Protein AF-A0A523NQ04-F1 (afdb_monomer_lite)

Sequence (371 aa):
MEIKEKTFRQNIKFKLPVFMVLSGIIWVVAGKFNFPIWWQIEFVAFAFVGLVIFIIMDLPAMAPEKGPVQTTVRLLGAYAVPSIIFITVTAQLPQFDPLYELEKLNRPPIKLEGLAGPEVIAAGREIFESNKCFNCHKVFWEGNSDRGPNLGSKQIGLYSTDYIKEQILNPRKDQAPGFEDKKSKKAMPTYYGDDLSDDELDALVAFLKTLRDPTHIPVEGKFPNQWTWWDDPKIVAEGKVVYEGLEPQTEGLNCAVCHGTNGIPLMTGAFDFRDPNNMDTTKMPDHMPLPLKDWPDELYYKRVTRGIDASPMAPWGMIFPHLYLWKAEAYARTFHDPLDKRTEKRPVPPIPTKEEIARWTTDGLFLDPLL

Structure (mmCIF, N/CA/C/O backbone):
data_AF-A0A523NQ04-F1
#
_entry.id   AF-A0A523NQ04-F1
#
loop_
_atom_site.group_PDB
_atom_site.id
_atom_site.type_symbol
_atom_site.label_atom_id
_atom_site.label_alt_id
_atom_site.label_comp_id
_atom_site.label_asym_id
_atom_site.label_entity_id
_atom_site.label_seq_id
_atom_site.pdbx_PDB_ins_code
_atom_site.Cartn_x
_atom_site.Cartn_y
_atom_site.Cartn_z
_atom_site.occupancy
_atom_site.B_iso_or_equiv
_atom_site.auth_seq_id
_atom_site.auth_comp_id
_atom_site.auth_asym_id
_atom_site.auth_atom_id
_atom_site.pdbx_PDB_model_num
ATOM 1 N N . MET A 1 1 ? -4.945 17.911 71.962 1.00 39.44 1 MET A N 1
ATOM 2 C CA . MET A 1 1 ? -4.947 18.889 70.857 1.00 39.44 1 MET A CA 1
ATOM 3 C C . MET A 1 1 ? -6.312 18.767 70.198 1.00 39.44 1 MET A C 1
ATOM 5 O O . MET A 1 1 ? -6.553 17.761 69.547 1.00 39.44 1 MET A O 1
ATOM 9 N N . GLU A 1 2 ? -7.250 19.670 70.495 1.00 43.84 2 GLU A N 1
ATOM 10 C CA . GLU A 1 2 ? -8.579 19.647 69.864 1.00 43.84 2 GLU A CA 1
ATOM 11 C C . GLU A 1 2 ? -8.409 19.842 68.355 1.00 43.84 2 GLU A C 1
ATOM 13 O O . GLU A 1 2 ? -7.890 20.865 67.903 1.00 43.84 2 GLU A O 1
ATOM 18 N N . ILE A 1 3 ? -8.796 18.837 67.571 1.00 58.53 3 ILE A N 1
ATOM 19 C CA . ILE A 1 3 ? -8.815 18.936 66.115 1.00 58.53 3 ILE A CA 1
ATOM 20 C C . ILE A 1 3 ? -10.003 19.830 65.769 1.00 58.53 3 ILE A C 1
ATOM 22 O O . ILE A 1 3 ? -11.146 19.387 65.741 1.00 58.53 3 ILE A O 1
ATOM 26 N N . LYS A 1 4 ? -9.736 21.121 65.569 1.00 64.88 4 LYS A N 1
ATOM 27 C CA . LYS A 1 4 ? -10.753 22.090 65.162 1.00 64.88 4 LYS A CA 1
ATOM 28 C C . LYS A 1 4 ? -11.257 21.712 63.766 1.00 64.88 4 LYS A C 1
ATOM 30 O O . LYS A 1 4 ? -10.460 21.671 62.826 1.00 64.88 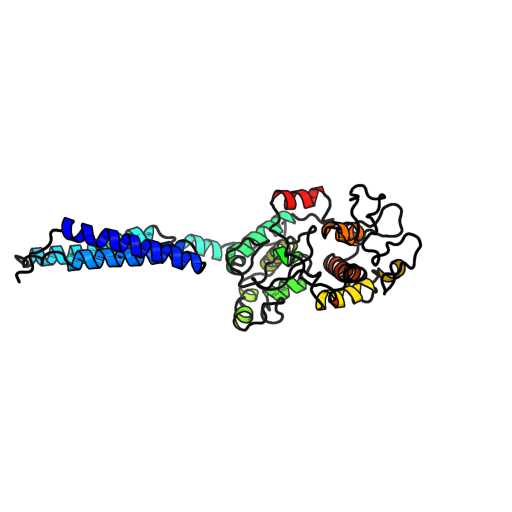4 LYS A O 1
ATOM 35 N N . GLU A 1 5 ? -12.551 21.424 63.638 1.00 65.00 5 GLU A N 1
ATOM 36 C CA . GLU A 1 5 ? -13.159 21.043 62.360 1.00 65.00 5 GLU A CA 1
ATOM 37 C C . GLU A 1 5 ? -12.923 22.129 61.301 1.00 65.00 5 GLU A C 1
ATOM 39 O O . GLU A 1 5 ? -13.140 23.325 61.527 1.00 65.00 5 GLU A O 1
ATOM 44 N N . LYS A 1 6 ? -12.431 21.710 60.133 1.00 68.31 6 LYS A N 1
ATOM 45 C CA . LYS A 1 6 ? -12.182 22.604 59.002 1.00 68.31 6 LYS A CA 1
ATOM 46 C C . LYS A 1 6 ? -13.489 22.852 58.259 1.00 68.31 6 LYS A C 1
ATOM 48 O O . LYS A 1 6 ? -14.240 21.932 57.955 1.00 68.31 6 LYS A O 1
ATOM 53 N N . THR A 1 7 ? -13.738 24.104 57.899 1.00 75.06 7 THR A N 1
ATOM 54 C CA . THR A 1 7 ? -14.881 24.464 57.047 1.00 75.06 7 THR A CA 1
ATOM 55 C C . THR A 1 7 ? -14.708 23.919 55.622 1.00 75.06 7 THR A C 1
ATOM 57 O O . THR A 1 7 ? -13.585 23.745 55.144 1.00 75.06 7 THR A O 1
ATOM 60 N N . PHE A 1 8 ? -15.812 23.736 54.887 1.00 74.56 8 PHE A N 1
ATOM 61 C CA . PHE A 1 8 ? -15.802 23.274 53.488 1.00 74.56 8 PHE A CA 1
ATOM 62 C C . PHE A 1 8 ? -14.816 24.056 52.597 1.00 74.56 8 PHE A C 1
ATOM 64 O O . PHE A 1 8 ? -14.030 23.471 51.852 1.00 74.56 8 PHE A O 1
ATOM 71 N N . ARG A 1 9 ? -14.776 25.389 52.741 1.00 76.94 9 ARG A N 1
ATOM 72 C CA . ARG A 1 9 ? -13.829 26.251 52.011 1.00 76.94 9 ARG A CA 1
ATOM 73 C C . ARG A 1 9 ? -12.368 25.994 52.393 1.00 76.94 9 ARG A C 1
ATOM 75 O O . ARG A 1 9 ? -11.505 26.037 51.521 1.00 76.94 9 ARG A O 1
ATOM 82 N N . GLN A 1 10 ? -12.076 25.724 53.665 1.00 76.69 10 GLN A N 1
ATOM 83 C CA . GLN A 1 10 ? -10.717 25.403 54.120 1.00 76.69 10 GLN A CA 1
ATOM 84 C C . GLN A 1 10 ? -10.256 24.031 53.609 1.00 76.69 10 GLN A C 1
ATOM 86 O O . GLN A 1 10 ? -9.088 23.890 53.248 1.00 76.69 10 GLN A O 1
ATOM 91 N N . ASN A 1 11 ? -11.168 23.059 53.506 1.00 75.31 11 ASN A N 1
ATOM 92 C CA . ASN A 1 11 ? -10.875 21.738 52.944 1.00 75.31 11 ASN A CA 1
ATOM 93 C C . ASN A 1 11 ? -10.578 21.795 51.441 1.00 75.31 11 ASN A C 1
ATOM 95 O O . ASN A 1 11 ? -9.609 21.189 50.982 1.00 75.31 11 ASN A O 1
ATOM 99 N N . ILE A 1 12 ? -11.353 22.570 50.676 1.00 82.75 12 ILE A N 1
ATOM 100 C CA . ILE A 1 12 ? -11.130 22.731 49.231 1.00 82.75 12 ILE A CA 1
ATOM 101 C C . ILE A 1 12 ? -9.821 23.468 48.943 1.00 82.75 12 ILE A C 1
ATOM 103 O O . ILE A 1 12 ? -9.077 23.062 48.051 1.00 82.75 12 ILE A O 1
ATOM 107 N N . LYS A 1 13 ? -9.507 24.521 49.710 1.00 84.38 13 LYS A N 1
ATOM 108 C CA . LYS A 1 13 ? -8.347 25.391 49.458 1.00 84.38 13 LYS A CA 1
ATOM 109 C C . LYS A 1 13 ? -7.016 24.632 49.400 1.00 84.38 13 LYS A C 1
ATOM 111 O O . LYS A 1 13 ? -6.137 25.032 48.646 1.00 84.38 13 LYS A O 1
ATOM 116 N N . PHE A 1 14 ? -6.865 23.560 50.177 1.00 80.88 14 PHE A N 1
ATOM 117 C CA . PHE A 1 14 ? -5.644 22.748 50.180 1.00 80.88 14 PHE A CA 1
ATOM 118 C C . PHE A 1 14 ? -5.675 21.609 49.151 1.00 80.88 14 PHE A C 1
ATOM 120 O O . PHE A 1 14 ? -4.660 21.314 48.528 1.00 80.88 14 PHE A O 1
ATOM 127 N N . LYS A 1 15 ? -6.834 20.979 48.943 1.00 85.75 15 LYS A N 1
ATOM 128 C CA . LYS A 1 15 ? -6.958 19.793 48.082 1.00 85.75 15 LYS A CA 1
ATOM 129 C C .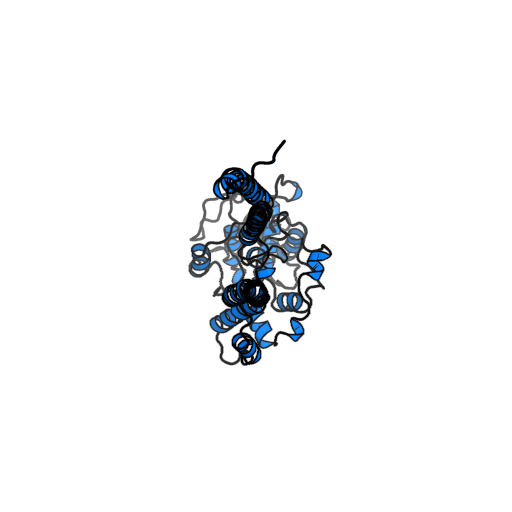 LYS A 1 15 ? -7.013 20.130 46.598 1.00 85.75 15 LYS A C 1
ATOM 131 O O . LYS A 1 15 ? -6.483 19.376 45.789 1.00 85.75 15 LYS A O 1
ATOM 136 N N . LEU A 1 16 ? -7.617 21.263 46.239 1.00 89.19 16 LEU A N 1
ATOM 137 C CA . LEU A 1 16 ? -7.759 21.670 44.844 1.00 89.19 16 LEU A CA 1
ATOM 138 C C . LEU A 1 16 ? -6.395 21.897 44.157 1.00 89.19 16 LEU A C 1
ATOM 140 O O . LEU A 1 16 ? -6.204 21.349 43.074 1.00 89.19 16 LEU A O 1
ATOM 144 N N . PRO A 1 17 ? -5.409 22.593 44.765 1.00 92.31 17 PRO A N 1
ATOM 145 C CA . PRO A 1 17 ? -4.064 22.690 44.193 1.00 92.31 17 PRO A CA 1
ATOM 146 C C . PRO A 1 17 ? -3.375 21.332 44.020 1.00 92.31 17 PRO A C 1
ATOM 148 O O . PRO A 1 17 ? -2.775 21.086 42.979 1.00 92.31 17 PRO A O 1
ATOM 151 N N . VAL A 1 18 ? -3.496 20.432 45.004 1.00 89.44 18 VAL A N 1
ATOM 152 C CA . VAL A 1 18 ? -2.910 19.080 44.933 1.00 89.44 18 VAL A CA 1
ATOM 153 C C . VAL A 1 18 ? -3.520 18.286 43.777 1.00 89.44 18 VAL A C 1
ATOM 155 O O . VAL A 1 18 ? -2.789 17.688 42.991 1.00 89.44 18 VAL A O 1
ATOM 158 N N . PHE A 1 19 ? -4.845 18.334 43.623 1.00 93.69 19 PHE A N 1
ATOM 159 C CA . PHE A 1 19 ? -5.543 17.729 42.491 1.00 93.69 19 PHE A CA 1
ATOM 160 C C . PHE A 1 19 ? -5.082 18.307 41.147 1.00 93.69 19 PHE A C 1
ATOM 162 O O . PHE A 1 19 ? -4.827 17.536 40.225 1.00 93.69 19 PHE A O 1
ATOM 169 N N . MET A 1 20 ? -4.938 19.632 41.025 1.00 94.00 20 MET A N 1
ATOM 170 C CA . MET A 1 20 ? -4.481 20.256 39.776 1.00 94.00 20 MET A CA 1
ATOM 171 C C . MET A 1 20 ? -3.063 19.810 39.403 1.00 94.00 20 MET A C 1
ATOM 173 O O . MET A 1 20 ? -2.813 19.481 38.245 1.00 94.00 20 MET A O 1
ATOM 177 N N . VAL A 1 21 ? -2.154 19.735 40.381 1.00 95.56 21 VAL A N 1
ATOM 178 C CA . VAL A 1 21 ? -0.782 19.254 40.158 1.00 95.56 21 VAL A CA 1
ATOM 179 C C . VAL A 1 21 ? -0.782 17.787 39.728 1.00 95.56 21 VAL A C 1
ATOM 181 O O . VAL A 1 21 ? -0.165 17.450 38.720 1.00 95.56 21 VAL A O 1
ATOM 184 N N . LEU A 1 22 ? -1.506 16.917 40.440 1.00 94.62 22 LEU A N 1
ATOM 185 C CA . LEU A 1 22 ? -1.595 15.495 40.093 1.00 94.62 22 LEU A CA 1
ATOM 186 C C . LEU A 1 22 ? -2.225 15.280 38.715 1.00 94.62 22 LEU A C 1
ATOM 188 O O . LEU A 1 22 ? -1.706 14.492 37.933 1.00 94.62 22 LEU A O 1
ATOM 192 N N . SER A 1 23 ? -3.290 16.012 38.391 1.00 95.25 23 SER A N 1
ATOM 193 C CA . SER A 1 23 ? -3.947 15.944 37.082 1.00 95.25 23 SER A CA 1
ATOM 194 C C . SER A 1 23 ? -3.006 16.364 35.957 1.00 95.25 23 SER A C 1
ATOM 196 O O . SER A 1 23 ? -2.931 15.683 34.939 1.00 95.25 23 SER A O 1
ATOM 198 N N . GLY A 1 24 ? -2.232 17.437 36.159 1.00 95.62 24 GLY A N 1
ATOM 199 C CA . GLY A 1 24 ? -1.212 17.871 35.205 1.00 95.62 24 GLY A CA 1
ATOM 200 C C . GLY A 1 24 ? -0.115 16.823 34.998 1.00 95.62 24 GLY A C 1
ATOM 201 O O . GLY A 1 24 ? 0.259 16.544 33.861 1.00 95.62 24 GLY A O 1
ATOM 202 N N . ILE A 1 25 ? 0.359 16.188 36.077 1.00 96.44 25 ILE A N 1
ATOM 203 C CA . ILE A 1 25 ? 1.345 15.098 35.996 1.00 96.44 25 ILE A CA 1
ATOM 204 C C . ILE A 1 25 ? 0.765 13.904 35.234 1.00 96.44 25 ILE A C 1
ATOM 206 O O . ILE A 1 25 ? 1.409 13.408 34.312 1.00 96.44 25 ILE A O 1
ATOM 210 N N . ILE A 1 26 ? -0.444 13.458 35.588 1.00 95.88 26 ILE A N 1
ATOM 211 C CA . ILE A 1 26 ? -1.125 12.332 34.935 1.00 95.88 26 ILE A CA 1
ATOM 212 C C . ILE A 1 26 ? -1.279 12.602 33.437 1.00 95.88 26 ILE A C 1
ATOM 214 O O . ILE A 1 26 ? -0.930 11.741 32.633 1.00 95.88 26 ILE A O 1
ATOM 218 N N . TRP A 1 27 ? -1.724 13.803 33.063 1.00 96.12 27 TRP A N 1
ATOM 219 C CA . TRP A 1 27 ? -1.890 14.207 31.668 1.00 96.12 27 TRP A CA 1
ATOM 220 C C . TRP A 1 27 ? -0.571 14.147 30.886 1.00 96.12 27 TRP A C 1
ATOM 222 O O . TRP A 1 27 ? -0.483 13.489 29.851 1.00 96.12 27 TRP A O 1
ATOM 232 N N . VAL A 1 28 ? 0.490 14.773 31.409 1.00 95.69 28 VAL A N 1
ATOM 233 C CA . VAL A 1 28 ? 1.805 14.814 30.747 1.00 95.69 28 VAL A CA 1
ATOM 234 C C . VAL A 1 28 ? 2.424 13.420 30.638 1.00 95.69 28 VAL A C 1
ATOM 236 O O . VAL A 1 28 ? 2.973 13.065 29.595 1.00 95.69 28 VAL A O 1
ATOM 239 N N . VAL A 1 29 ? 2.333 12.611 31.696 1.00 95.75 29 VAL A N 1
ATOM 240 C CA . VAL A 1 29 ? 2.864 11.244 31.699 1.00 95.75 29 VAL A CA 1
ATOM 241 C C . VAL A 1 29 ? 2.092 10.375 30.709 1.00 95.75 29 VAL A C 1
ATOM 243 O O . VAL A 1 29 ? 2.717 9.722 29.878 1.00 95.75 29 VAL A O 1
ATOM 246 N N . ALA A 1 30 ? 0.757 10.400 30.726 1.00 91.94 30 ALA A N 1
ATOM 247 C CA . ALA A 1 30 ? -0.057 9.623 29.794 1.00 91.94 30 ALA A CA 1
ATOM 248 C C . ALA A 1 30 ? 0.205 10.020 28.329 1.00 91.94 30 ALA A C 1
ATOM 250 O O . ALA A 1 30 ? 0.348 9.142 27.476 1.00 91.94 30 ALA A O 1
ATOM 251 N N . GLY A 1 31 ? 0.372 11.318 28.054 1.00 89.62 31 GLY A N 1
ATOM 252 C CA . GLY A 1 31 ? 0.801 11.812 26.746 1.00 89.62 31 GLY A CA 1
ATOM 253 C C . GLY A 1 31 ? 2.178 11.288 26.334 1.00 89.62 31 GLY A C 1
ATOM 254 O O . GLY A 1 31 ? 2.342 10.812 25.215 1.00 89.62 31 GLY A O 1
ATOM 255 N N . LYS A 1 32 ? 3.156 11.274 27.250 1.00 93.19 32 LYS A N 1
ATOM 256 C CA . LYS A 1 32 ? 4.504 10.733 26.990 1.00 93.19 32 LYS A CA 1
ATOM 257 C C . LYS A 1 32 ? 4.499 9.232 26.665 1.00 93.19 32 LYS A C 1
ATOM 259 O O . LYS A 1 32 ? 5.365 8.767 25.930 1.00 93.19 32 LYS A O 1
ATOM 264 N N . PHE A 1 33 ? 3.538 8.480 27.197 1.00 89.50 33 PHE A N 1
ATOM 265 C CA . PHE A 1 33 ? 3.339 7.059 26.889 1.00 89.50 33 PHE A CA 1
ATOM 266 C C . PHE A 1 33 ? 2.450 6.814 25.654 1.00 89.50 33 PHE A C 1
ATOM 268 O O . PHE A 1 33 ? 2.100 5.668 25.383 1.00 89.50 33 PHE A O 1
ATOM 275 N N . ASN A 1 34 ? 2.117 7.858 24.884 1.00 85.19 34 ASN A N 1
ATOM 276 C CA . ASN A 1 34 ? 1.301 7.793 23.667 1.00 85.19 34 ASN A CA 1
ATOM 277 C C . ASN A 1 34 ? -0.111 7.216 23.882 1.00 85.19 34 ASN A C 1
ATOM 279 O O . ASN A 1 34 ? -0.669 6.574 22.990 1.00 85.19 34 ASN A O 1
ATOM 283 N N . PHE A 1 35 ? -0.719 7.441 25.052 1.00 80.50 35 PHE A N 1
ATOM 284 C CA . PHE A 1 35 ? -2.133 7.111 25.235 1.00 80.50 35 PHE A CA 1
ATOM 285 C C . PHE A 1 35 ? -3.021 8.055 24.404 1.00 80.50 35 PHE A C 1
ATOM 287 O O . PHE A 1 35 ? -2.771 9.262 24.397 1.00 80.50 35 PHE A O 1
ATOM 294 N N . PRO A 1 36 ? -4.085 7.556 23.744 1.00 86.56 36 PRO A N 1
ATOM 295 C CA . PRO A 1 36 ? -5.069 8.408 23.076 1.00 86.56 36 PRO A CA 1
ATOM 296 C C . PRO A 1 36 ? -5.708 9.423 24.034 1.00 86.56 36 PRO A C 1
ATOM 298 O O . PRO A 1 36 ? -5.882 9.133 25.218 1.00 86.56 36 PRO A O 1
ATOM 301 N N . ILE A 1 37 ? -6.119 10.585 23.516 1.00 83.06 37 ILE A N 1
ATOM 302 C CA . ILE A 1 37 ? -6.649 11.711 24.314 1.00 83.06 37 ILE A CA 1
ATOM 303 C C . ILE A 1 37 ? -7.803 11.279 25.236 1.00 83.06 37 ILE A C 1
ATOM 305 O O . ILE A 1 37 ? -7.829 11.669 26.400 1.00 83.06 37 ILE A O 1
ATOM 309 N N . TRP A 1 38 ? -8.714 10.421 24.764 1.00 80.62 38 TRP A N 1
ATOM 310 C CA . TRP A 1 38 ? -9.837 9.921 25.570 1.00 80.62 38 TRP A CA 1
ATOM 311 C C . TRP A 1 38 ? -9.395 9.171 26.831 1.00 80.62 38 TRP A C 1
ATOM 313 O O . TRP A 1 38 ? -9.956 9.392 27.901 1.00 80.62 38 TRP A O 1
ATOM 323 N N . TRP A 1 39 ? -8.334 8.368 26.735 1.00 80.94 39 TRP A N 1
ATOM 324 C CA . TRP A 1 39 ? -7.761 7.679 27.892 1.00 80.94 39 TRP A CA 1
ATOM 325 C C . TRP A 1 39 ? -7.081 8.655 28.857 1.00 80.94 39 TRP A C 1
ATOM 327 O O . TRP A 1 39 ? -7.185 8.496 30.069 1.00 80.94 39 TRP A O 1
ATOM 337 N N . GLN A 1 40 ? -6.433 9.707 28.347 1.00 89.44 40 GLN A N 1
ATOM 338 C CA . GLN A 1 40 ? -5.840 10.749 29.196 1.00 89.44 40 GLN A CA 1
ATOM 339 C C . GLN A 1 40 ? -6.913 11.499 30.002 1.00 89.44 40 GLN A C 1
ATOM 341 O O . GLN A 1 40 ? -6.725 11.749 31.195 1.00 89.44 40 GLN A O 1
ATOM 346 N N . ILE A 1 41 ? -8.054 11.812 29.372 1.00 89.19 41 ILE A N 1
ATOM 347 C CA . ILE A 1 41 ? -9.221 12.413 30.035 1.00 89.19 41 ILE A CA 1
ATOM 348 C C . ILE A 1 41 ? -9.742 11.485 31.135 1.00 89.19 41 ILE A C 1
ATOM 350 O O . ILE A 1 41 ? -9.971 11.939 32.256 1.00 89.19 41 ILE A O 1
ATOM 354 N N . GLU A 1 42 ? -9.885 10.190 30.847 1.00 87.62 42 GLU A N 1
ATOM 355 C CA . GLU A 1 42 ? -10.354 9.202 31.822 1.00 87.62 42 GLU A CA 1
ATOM 356 C C . GLU A 1 42 ? -9.415 9.092 33.036 1.00 87.62 42 GLU A C 1
ATOM 358 O O . GLU A 1 42 ? -9.869 9.117 34.182 1.00 87.62 42 GLU A O 1
ATOM 363 N N . PHE A 1 43 ? -8.096 9.070 32.824 1.00 92.81 43 PHE A N 1
ATOM 364 C CA . PHE A 1 43 ? -7.126 9.042 33.924 1.00 92.81 43 PHE A CA 1
ATOM 365 C C . PHE A 1 43 ? -7.211 10.283 34.823 1.00 92.81 43 PHE A C 1
ATOM 367 O O . PHE A 1 43 ? -7.143 10.169 36.050 1.00 92.81 43 PHE A O 1
ATOM 374 N N . VAL A 1 44 ? -7.406 11.470 34.240 1.00 94.75 44 VAL A N 1
ATOM 375 C CA . VAL A 1 44 ? -7.634 12.704 35.010 1.00 94.75 44 VAL A CA 1
ATOM 376 C C . VAL A 1 44 ? -8.989 12.670 35.729 1.00 94.75 44 VAL A C 1
ATOM 378 O O . VAL A 1 44 ? -9.089 13.117 36.875 1.00 94.75 44 VAL A O 1
ATOM 381 N N . ALA A 1 45 ? -10.022 12.084 35.118 1.00 90.88 45 ALA A N 1
ATOM 382 C CA . ALA A 1 45 ? -11.328 11.913 35.749 1.00 90.88 45 ALA A CA 1
ATOM 383 C C . ALA A 1 45 ? -11.244 11.044 37.019 1.00 90.88 45 ALA A C 1
ATOM 385 O O . ALA A 1 45 ? -11.861 11.383 38.030 1.00 90.88 45 ALA A O 1
ATOM 386 N N . PHE A 1 46 ? -10.412 9.996 37.039 1.00 89.94 46 PHE A N 1
ATOM 387 C CA . PHE A 1 46 ? -10.167 9.219 38.263 1.00 89.94 46 PHE A CA 1
ATOM 388 C C . PHE A 1 46 ? -9.525 10.050 39.383 1.00 89.94 46 PHE A C 1
ATOM 390 O O . PHE A 1 46 ? -9.918 9.924 40.546 1.00 89.94 46 PHE A O 1
ATOM 397 N N . ALA A 1 47 ? -8.592 10.951 39.058 1.00 92.25 47 ALA A N 1
ATOM 398 C CA . ALA A 1 47 ? -8.031 11.879 40.043 1.00 92.25 47 ALA A CA 1
ATOM 399 C C . ALA A 1 47 ? -9.102 12.832 40.606 1.00 92.25 47 ALA A C 1
ATOM 401 O O . ALA A 1 47 ? -9.080 13.165 41.795 1.00 92.25 47 ALA A O 1
ATOM 402 N N . PHE A 1 48 ? -10.074 13.228 39.777 1.00 91.44 48 PHE A N 1
ATOM 403 C CA . PHE A 1 48 ? -11.203 14.055 40.201 1.00 91.44 48 PHE A CA 1
ATOM 404 C C . PHE A 1 48 ? -12.151 13.292 41.134 1.00 91.44 48 PHE A C 1
ATOM 406 O O . PHE A 1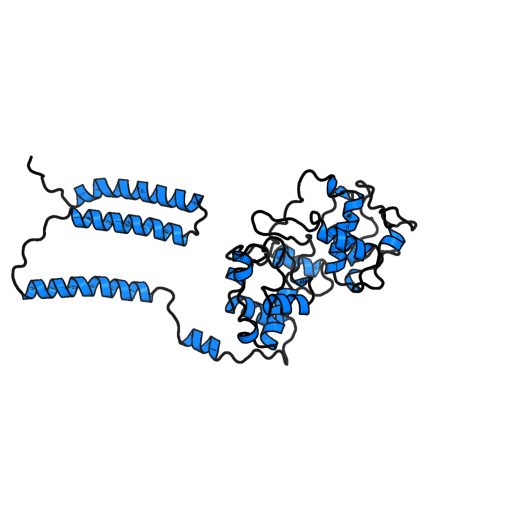 48 ? -12.549 13.826 42.170 1.00 91.44 48 PHE A O 1
ATOM 413 N N . VAL A 1 49 ? -12.446 12.021 40.845 1.00 89.50 49 VAL A N 1
ATOM 414 C CA . VAL A 1 49 ? -13.199 11.149 41.766 1.00 89.50 49 VAL A CA 1
ATOM 415 C C . VAL A 1 49 ? -12.483 11.045 43.115 1.00 89.50 49 VAL A C 1
ATOM 417 O O . VAL A 1 49 ? -13.114 11.187 44.162 1.00 89.50 49 VAL A O 1
ATOM 420 N N . GLY A 1 50 ? -11.155 10.894 43.105 1.00 88.19 50 GLY A N 1
ATOM 421 C CA . GLY A 1 50 ? -10.339 10.936 44.319 1.00 88.19 50 GLY A CA 1
ATOM 422 C C . GLY A 1 50 ? -10.523 12.235 45.112 1.00 88.19 50 GLY A C 1
ATOM 423 O O . GLY A 1 50 ? -10.783 12.186 46.315 1.00 88.19 50 GLY A O 1
ATOM 424 N N . LEU A 1 51 ? -10.461 13.398 44.449 1.00 90.50 51 LEU A N 1
ATOM 425 C CA . LEU A 1 51 ? -10.720 14.701 45.077 1.00 90.50 51 LEU A CA 1
ATOM 426 C C . LEU A 1 51 ? -12.099 14.739 45.753 1.00 90.50 51 LEU A C 1
ATOM 428 O O . LEU A 1 51 ? -12.202 15.182 46.898 1.00 90.50 51 LEU A O 1
ATOM 432 N N . VAL A 1 52 ? -13.140 14.258 45.069 1.00 87.94 52 VAL A N 1
ATOM 433 C CA . VAL A 1 52 ? -14.507 14.205 45.605 1.00 87.94 52 VAL A CA 1
ATOM 434 C C . VAL A 1 52 ? -14.574 13.325 46.855 1.00 87.94 52 VAL A C 1
ATOM 436 O O . VAL A 1 52 ? -15.100 13.772 47.873 1.00 87.94 52 VAL A O 1
ATOM 439 N N . ILE A 1 53 ? -13.977 12.128 46.833 1.00 87.00 53 ILE A N 1
ATOM 440 C CA . ILE A 1 53 ? -13.933 11.221 47.995 1.00 87.00 53 ILE A CA 1
ATOM 441 C C . ILE A 1 53 ? -13.236 11.889 49.182 1.00 87.00 53 ILE A C 1
ATOM 443 O O . ILE A 1 53 ? -13.769 11.896 50.291 1.00 87.00 53 ILE A O 1
ATOM 447 N N . PHE A 1 54 ? -12.072 12.507 48.963 1.00 85.81 54 PHE A N 1
ATOM 448 C CA . PHE A 1 54 ? -11.367 13.206 50.035 1.00 85.81 54 PHE A CA 1
ATOM 449 C C . PHE A 1 54 ? -12.165 14.389 50.576 1.00 85.81 54 PHE A C 1
ATOM 451 O O . PHE A 1 54 ? -12.095 14.660 51.772 1.00 85.81 54 PHE A O 1
ATOM 458 N N . ILE A 1 55 ? -12.893 15.129 49.737 1.00 85.88 55 ILE A N 1
ATOM 459 C CA . ILE A 1 55 ? -13.780 16.198 50.211 1.00 85.88 55 ILE A CA 1
ATOM 460 C C . ILE A 1 55 ? -14.871 15.609 51.105 1.00 85.88 55 ILE A C 1
ATOM 462 O O . ILE A 1 55 ? -15.072 16.144 52.190 1.00 85.88 55 ILE A O 1
ATOM 466 N N . ILE A 1 56 ? -15.506 14.508 50.691 1.00 83.19 56 ILE A N 1
ATOM 467 C CA . ILE A 1 56 ? -16.569 13.832 51.446 1.00 83.19 56 ILE A CA 1
ATOM 468 C C . ILE A 1 56 ? -16.068 13.333 52.807 1.00 83.19 56 ILE A C 1
ATOM 470 O O . ILE A 1 56 ? -16.750 13.551 53.803 1.00 83.19 56 ILE A O 1
ATOM 474 N N . MET A 1 57 ? -14.883 12.717 52.876 1.00 82.4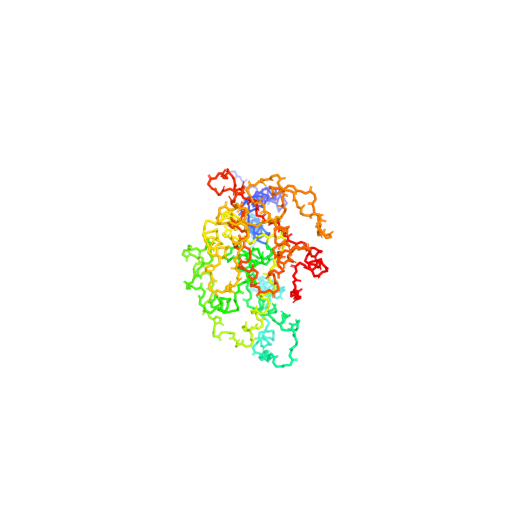4 57 MET A N 1
ATOM 475 C CA . MET A 1 57 ? -14.332 12.191 54.138 1.00 82.44 57 MET A CA 1
ATOM 476 C C . MET A 1 57 ? -14.028 13.274 55.182 1.00 82.44 57 MET A C 1
ATOM 478 O O . MET A 1 57 ? -14.104 12.997 56.374 1.00 82.44 57 MET A O 1
ATOM 482 N N . ASP A 1 58 ? -13.708 14.496 54.748 1.00 81.88 58 ASP A N 1
ATOM 483 C CA . ASP A 1 58 ? -13.429 15.616 55.658 1.00 81.88 58 ASP A CA 1
ATOM 484 C C . ASP A 1 58 ? -14.667 16.493 55.920 1.00 81.88 58 ASP A C 1
ATOM 486 O O . ASP A 1 58 ? -14.549 17.550 56.552 1.00 81.88 58 ASP A O 1
ATOM 490 N N . LEU A 1 59 ? -15.846 16.123 55.402 1.00 81.12 59 LEU A N 1
ATOM 491 C CA . LEU A 1 59 ? -17.086 16.788 55.792 1.00 81.12 59 LEU A CA 1
ATOM 492 C C . LEU A 1 59 ? -17.417 16.445 57.252 1.00 81.12 59 LEU A C 1
ATOM 494 O O . LEU A 1 59 ? -17.168 15.320 57.689 1.00 81.12 59 LEU A O 1
ATOM 498 N N . PRO A 1 60 ? -17.992 17.394 58.013 1.00 79.50 60 PRO A N 1
ATOM 499 C CA . PRO A 1 60 ? -18.407 17.132 59.384 1.00 79.50 60 PRO A CA 1
ATOM 500 C C . PRO A 1 60 ? -19.405 15.973 59.430 1.00 79.50 60 PRO A C 1
ATOM 502 O O . PRO A 1 60 ? -20.239 15.813 58.530 1.00 79.50 60 PRO A O 1
ATOM 505 N N . ALA A 1 61 ? -19.323 15.178 60.499 1.00 79.88 61 ALA A N 1
ATOM 506 C CA . ALA A 1 61 ? -20.239 14.070 60.712 1.00 79.88 61 ALA A CA 1
ATOM 507 C C . ALA A 1 61 ? -21.684 14.586 60.710 1.00 79.88 61 ALA A C 1
ATOM 509 O O . ALA A 1 61 ? -22.020 15.580 61.357 1.00 79.88 61 ALA A O 1
ATOM 510 N N . MET A 1 62 ? -22.550 13.915 59.954 1.00 76.50 62 MET A N 1
ATOM 511 C CA . MET A 1 62 ? -23.955 14.301 59.892 1.00 76.50 62 MET A CA 1
ATOM 512 C C . MET A 1 62 ? -24.615 14.067 61.254 1.00 76.50 62 MET A C 1
ATOM 514 O O . MET A 1 62 ? -24.345 13.068 61.920 1.00 76.50 62 MET A O 1
ATOM 518 N N . ALA A 1 63 ? -25.502 14.979 61.658 1.00 82.06 63 ALA A N 1
ATOM 519 C CA . ALA A 1 63 ? -26.306 14.779 62.858 1.00 82.06 63 ALA A CA 1
ATOM 520 C C . ALA A 1 63 ? -27.152 13.491 62.735 1.00 82.06 63 ALA A C 1
ATOM 522 O O . ALA A 1 63 ? -27.580 13.164 61.621 1.00 82.06 63 ALA A O 1
ATOM 523 N N . PRO A 1 64 ? -27.425 12.786 63.851 1.00 79.69 64 PRO A N 1
ATOM 524 C CA . PRO A 1 64 ? -28.290 11.612 63.841 1.00 79.69 64 PRO A CA 1
ATOM 525 C C . PRO A 1 64 ? -29.670 11.946 63.261 1.00 79.69 64 PRO A C 1
ATOM 527 O O . PRO A 1 64 ? -30.216 13.023 63.522 1.00 79.69 64 PRO A O 1
ATOM 530 N N . GLU A 1 65 ? -30.240 11.020 62.490 1.00 79.12 65 GLU A N 1
ATOM 531 C CA . GLU A 1 65 ? -31.587 11.177 61.935 1.00 79.12 65 GLU A CA 1
ATOM 532 C C . GLU A 1 65 ? -32.631 11.270 63.048 1.00 79.12 65 GLU A C 1
ATOM 534 O O . GLU A 1 65 ? -32.585 10.517 64.022 1.00 79.12 65 GLU A O 1
ATOM 539 N N . LYS A 1 66 ? -33.603 12.178 62.900 1.00 81.56 66 LYS A N 1
ATOM 540 C CA . LYS A 1 66 ? -34.594 12.443 63.955 1.00 81.56 66 LYS A CA 1
ATOM 541 C C . LYS A 1 66 ? -35.793 11.488 63.899 1.00 81.56 66 LYS A C 1
ATOM 543 O O . LYS A 1 66 ? -36.621 11.523 64.805 1.00 81.56 66 LYS A O 1
ATOM 548 N N . GLY A 1 67 ? -35.909 10.639 62.868 1.00 88.50 67 GLY A N 1
ATOM 549 C CA . GLY A 1 67 ? -36.976 9.638 62.776 1.00 88.50 67 GLY A CA 1
ATOM 550 C C . GLY A 1 67 ? -37.006 8.798 61.485 1.00 88.50 67 GLY A C 1
ATOM 551 O O . GLY A 1 67 ? -36.328 9.123 60.510 1.00 88.50 67 GLY A O 1
ATOM 552 N N . PRO A 1 68 ? -37.839 7.737 61.445 1.00 85.94 68 PRO A N 1
ATOM 553 C CA . PRO A 1 68 ? -37.851 6.725 60.376 1.00 85.94 68 PRO A CA 1
ATOM 554 C C . PRO A 1 68 ? -38.224 7.272 58.990 1.00 85.94 68 PRO A C 1
ATOM 556 O O . PRO A 1 68 ? -37.740 6.778 57.970 1.00 85.94 68 PRO A O 1
ATOM 559 N N . VAL A 1 69 ? -39.045 8.324 58.933 1.00 87.94 69 VAL A N 1
ATOM 560 C CA . VAL A 1 69 ? -39.418 8.988 57.673 1.00 87.94 69 VAL A CA 1
ATOM 561 C C . VAL A 1 69 ? -38.208 9.672 57.034 1.00 87.94 69 VAL A C 1
ATOM 563 O O . VAL A 1 69 ? -37.988 9.532 55.835 1.00 87.94 69 VAL A O 1
ATOM 566 N N . GLN A 1 70 ? -37.389 10.365 57.829 1.00 84.88 70 GLN A N 1
ATOM 567 C CA . GLN A 1 70 ? -36.205 11.077 57.335 1.00 84.88 70 GLN A CA 1
ATOM 568 C C . GLN A 1 70 ? -35.139 10.095 56.851 1.00 84.88 70 GLN A C 1
ATOM 570 O O . GLN A 1 70 ? -34.613 10.268 55.753 1.00 84.88 70 GLN A O 1
ATOM 575 N N . THR A 1 71 ? -34.928 9.002 57.589 1.00 85.44 71 THR A N 1
ATOM 576 C CA . THR A 1 71 ? -34.062 7.896 57.159 1.00 85.44 71 THR A CA 1
ATOM 577 C C . THR A 1 71 ? -34.510 7.315 55.818 1.00 85.44 71 THR A C 1
ATOM 579 O O . THR A 1 71 ? -33.688 7.124 54.926 1.00 85.44 71 THR A O 1
ATOM 582 N N . THR A 1 72 ? -35.814 7.084 55.640 1.00 88.81 72 THR A N 1
ATOM 583 C CA . THR A 1 72 ? -36.367 6.524 54.395 1.00 88.81 72 THR A CA 1
ATOM 584 C C . THR A 1 72 ? -36.190 7.481 53.216 1.00 88.81 72 THR A C 1
ATOM 586 O O . THR A 1 72 ? -35.741 7.066 52.150 1.00 88.81 72 THR A O 1
ATOM 589 N N . VAL A 1 73 ? -36.477 8.774 53.401 1.00 88.31 73 VAL A N 1
ATOM 590 C CA . VAL A 1 73 ? -36.291 9.797 52.358 1.00 88.31 73 VAL A CA 1
ATOM 591 C C . VAL A 1 73 ? -34.822 9.907 51.949 1.00 88.31 73 VAL A C 1
ATOM 593 O O . VAL A 1 73 ? -34.518 9.972 50.759 1.00 88.31 73 VAL A O 1
ATOM 596 N N . ARG A 1 74 ? -33.898 9.892 52.914 1.00 86.38 74 ARG A N 1
ATOM 597 C CA . ARG A 1 74 ? -32.460 10.001 52.641 1.00 86.38 74 ARG A CA 1
ATOM 598 C C . ARG A 1 74 ? -31.915 8.753 51.951 1.00 86.38 74 ARG A C 1
ATOM 600 O O . ARG A 1 74 ? -31.105 8.886 51.041 1.00 86.38 74 ARG A O 1
ATOM 607 N N . LEU A 1 75 ? -32.408 7.570 52.324 1.00 88.31 75 LEU A N 1
ATOM 608 C CA . LEU A 1 75 ? -32.088 6.307 51.658 1.00 88.31 75 LEU A CA 1
ATOM 609 C C . LEU A 1 75 ? -32.566 6.309 50.201 1.00 88.31 75 LEU A C 1
ATOM 611 O O . LEU A 1 75 ? -31.779 6.036 49.298 1.00 88.31 75 LEU A O 1
ATOM 615 N N . LEU A 1 76 ? -33.829 6.678 49.960 1.00 92.94 76 LEU A N 1
ATOM 616 C CA . LEU A 1 76 ? -34.376 6.786 48.606 1.00 92.94 76 LEU A CA 1
ATOM 617 C C . LEU A 1 76 ? -33.603 7.811 47.775 1.00 92.94 76 LEU A C 1
ATOM 619 O O . LEU A 1 76 ? -33.248 7.516 46.641 1.00 92.94 76 LEU A O 1
ATOM 623 N N . GLY A 1 77 ? -33.277 8.978 48.337 1.00 91.81 77 GLY A N 1
ATOM 624 C CA . GLY A 1 77 ? -32.466 9.990 47.659 1.00 91.81 77 GLY A CA 1
ATOM 625 C C . GLY A 1 77 ? -31.045 9.516 47.338 1.00 91.81 77 GLY A C 1
ATOM 626 O O . GLY A 1 77 ? -30.556 9.765 46.238 1.00 91.81 77 GLY A O 1
ATOM 627 N N . ALA A 1 78 ? -30.397 8.794 48.258 1.00 87.69 78 ALA A N 1
ATOM 628 C CA . ALA A 1 78 ? -29.040 8.277 48.078 1.00 87.69 78 ALA A CA 1
ATOM 629 C C . ALA A 1 78 ? -28.929 7.249 46.943 1.00 87.69 78 ALA A C 1
ATOM 631 O O . ALA A 1 78 ? -27.879 7.175 46.312 1.00 87.69 78 ALA A O 1
ATOM 632 N N . TYR A 1 79 ? -29.994 6.495 46.657 1.00 91.56 79 TYR A N 1
ATOM 633 C CA . TYR A 1 79 ? -30.042 5.602 45.497 1.00 91.56 79 TYR A CA 1
ATOM 634 C C . TYR A 1 79 ? -30.583 6.303 44.250 1.00 91.56 79 TYR A C 1
ATOM 636 O O . TYR A 1 79 ? -29.973 6.219 43.190 1.00 91.56 79 TYR A O 1
ATOM 644 N N . ALA A 1 80 ? -31.683 7.047 44.368 1.00 94.25 80 ALA A N 1
ATOM 645 C CA . ALA A 1 80 ? -32.335 7.678 43.227 1.00 94.25 80 ALA A CA 1
ATOM 646 C C . ALA A 1 80 ? -31.430 8.697 42.527 1.00 94.25 80 ALA A C 1
ATOM 648 O O . ALA A 1 80 ? -31.393 8.719 41.303 1.00 94.25 80 ALA A O 1
ATOM 649 N N . VAL A 1 81 ? -30.674 9.517 43.267 1.00 90.94 81 VAL A N 1
ATOM 650 C CA . VAL A 1 81 ? -29.852 10.575 42.659 1.00 90.94 81 VAL A CA 1
ATOM 651 C C . VAL A 1 81 ? -28.706 9.998 41.812 1.00 90.94 81 VAL A C 1
ATOM 653 O O . VAL A 1 81 ? -28.652 10.326 40.625 1.00 90.94 81 VAL A O 1
ATOM 656 N N . PRO A 1 82 ? -27.826 9.113 42.326 1.00 86.50 82 PRO A N 1
ATOM 657 C CA . PRO A 1 82 ? -26.811 8.470 41.496 1.00 86.50 82 PRO A CA 1
ATOM 658 C C . PRO A 1 82 ? -27.410 7.614 40.384 1.00 86.50 82 PRO A C 1
ATOM 660 O O . PRO A 1 82 ? -26.883 7.641 39.279 1.00 86.50 82 PRO A O 1
ATOM 663 N N . SER A 1 83 ? -28.515 6.896 40.629 1.00 90.38 83 SER A N 1
ATOM 664 C CA . SER A 1 83 ? -29.174 6.098 39.589 1.00 90.38 83 SER A CA 1
ATOM 665 C C . SER A 1 83 ? -29.698 6.963 38.447 1.00 90.38 83 SER A C 1
ATOM 667 O O . SER A 1 83 ? -29.466 6.625 37.292 1.00 90.38 83 SER A O 1
ATOM 669 N N . ILE A 1 84 ? -30.343 8.097 38.740 1.00 94.00 84 ILE A N 1
ATOM 670 C CA . ILE A 1 84 ? -30.803 9.040 37.712 1.00 94.00 84 ILE A CA 1
ATOM 671 C C . ILE A 1 84 ? -29.607 9.594 36.941 1.00 94.00 84 ILE A C 1
ATOM 673 O O . ILE A 1 84 ? -29.640 9.570 35.719 1.00 94.00 84 ILE A O 1
ATOM 677 N N . ILE A 1 85 ? -28.544 10.035 37.625 1.00 88.81 85 ILE A N 1
ATOM 678 C CA . ILE A 1 85 ? -27.328 10.537 36.963 1.00 88.81 85 ILE A CA 1
ATOM 679 C C . ILE A 1 85 ? -26.719 9.457 36.066 1.00 88.81 85 ILE A C 1
ATOM 681 O O . ILE A 1 85 ? -26.366 9.733 34.926 1.00 88.81 85 ILE A O 1
ATOM 685 N N . PHE A 1 86 ? -26.611 8.221 36.550 1.00 85.06 86 PHE A N 1
ATOM 686 C CA . PHE A 1 86 ? -26.034 7.129 35.777 1.00 85.06 86 PHE A CA 1
ATOM 687 C C . PHE A 1 86 ? -26.886 6.823 34.545 1.00 85.06 86 PHE A C 1
ATOM 689 O O . PHE A 1 86 ? -26.347 6.729 33.448 1.00 85.06 86 PHE A O 1
ATOM 696 N N . ILE A 1 87 ? -28.211 6.744 34.691 1.00 87.88 87 ILE A N 1
ATOM 697 C CA . ILE A 1 87 ? -29.141 6.518 33.578 1.00 87.88 87 ILE A CA 1
ATOM 698 C C . ILE A 1 87 ? -29.063 7.658 32.558 1.00 87.88 87 ILE A C 1
ATOM 700 O O . ILE A 1 87 ? -28.948 7.392 31.367 1.00 87.88 87 ILE A O 1
ATOM 704 N N . THR A 1 88 ? -29.093 8.922 32.988 1.00 89.06 88 THR A N 1
ATOM 705 C CA . THR A 1 88 ? -29.089 10.057 32.053 1.00 89.06 88 THR A CA 1
ATOM 706 C C . THR A 1 88 ? -27.748 10.231 31.354 1.00 89.06 88 THR A C 1
ATOM 708 O O . THR A 1 88 ? -27.727 10.470 30.150 1.00 89.06 88 THR A O 1
ATOM 711 N N . VAL A 1 89 ? -26.632 10.074 32.071 1.00 83.75 89 VAL A N 1
ATOM 712 C CA . VAL A 1 89 ? -25.287 10.148 31.483 1.00 83.75 89 VAL A CA 1
ATOM 713 C C . VAL A 1 89 ? -25.066 8.989 30.516 1.00 83.75 89 VAL A C 1
ATOM 715 O O . VAL A 1 89 ? -24.609 9.212 29.400 1.00 83.75 89 VAL A O 1
ATOM 718 N N . THR A 1 90 ? -25.421 7.759 30.900 1.00 77.00 90 THR A N 1
ATOM 719 C CA . THR A 1 90 ? -25.260 6.603 30.005 1.00 77.00 90 THR A CA 1
ATOM 720 C C . THR A 1 90 ? -26.175 6.690 28.790 1.00 77.00 90 THR A C 1
ATOM 722 O O . THR A 1 90 ? -25.719 6.380 27.696 1.00 77.00 90 THR A O 1
ATOM 725 N N . ALA A 1 91 ? -27.398 7.209 28.917 1.00 82.12 91 ALA A N 1
ATOM 726 C CA . ALA A 1 91 ? -28.285 7.444 27.776 1.00 82.12 91 ALA A CA 1
ATOM 727 C C . ALA A 1 91 ? -27.725 8.444 26.743 1.00 82.12 91 ALA A C 1
ATOM 729 O O . ALA A 1 91 ? -28.158 8.426 25.596 1.00 82.12 91 ALA A O 1
ATOM 730 N N . GLN A 1 92 ? -26.779 9.309 27.130 1.00 82.38 92 GLN A N 1
ATOM 731 C CA . GLN A 1 92 ? -26.089 10.224 26.211 1.00 82.38 92 GLN A CA 1
ATOM 732 C C . GLN A 1 92 ? -24.827 9.625 25.573 1.00 82.38 92 GLN A C 1
ATOM 734 O O . GLN A 1 92 ? -24.284 10.210 24.636 1.00 82.38 92 GLN A O 1
ATOM 739 N N . LEU A 1 93 ? -24.341 8.483 26.066 1.00 77.88 93 LEU A N 1
ATOM 740 C CA . LEU A 1 93 ? -23.263 7.744 25.411 1.00 77.88 93 LEU A CA 1
ATOM 741 C C . LEU A 1 93 ? -23.810 6.995 24.187 1.00 77.88 93 LEU A C 1
ATOM 743 O O . LEU A 1 93 ? -25.003 6.698 24.154 1.00 77.88 93 LEU A O 1
ATOM 747 N N . PRO A 1 94 ? -22.964 6.650 23.197 1.00 72.44 94 PRO A N 1
ATOM 748 C CA . PRO A 1 94 ? -23.367 5.794 22.086 1.00 72.44 94 PRO A CA 1
ATOM 749 C C . PRO A 1 94 ? -23.956 4.487 22.623 1.00 72.44 94 PRO A C 1
ATOM 751 O O . PRO A 1 94 ? -23.240 3.655 23.184 1.00 72.44 94 PRO A O 1
ATOM 754 N N . GLN A 1 95 ? -25.274 4.347 22.511 1.00 73.69 95 GLN A N 1
ATOM 755 C CA . GLN A 1 95 ? -25.992 3.153 22.930 1.00 73.69 95 GLN A CA 1
ATOM 756 C C . GLN A 1 95 ? -26.089 2.168 21.772 1.00 73.69 95 GLN A C 1
ATOM 758 O O . GLN A 1 95 ? -26.035 2.548 20.604 1.00 73.69 95 GLN A O 1
ATOM 763 N N . PHE A 1 96 ? -26.243 0.893 22.119 1.00 69.56 96 PHE A N 1
ATOM 764 C CA . PHE A 1 96 ? -26.672 -0.120 21.165 1.00 69.56 96 PHE A CA 1
ATOM 765 C C . PHE A 1 96 ? -28.007 0.326 20.561 1.00 69.56 96 PHE A C 1
ATOM 767 O O . PHE A 1 96 ? -28.985 0.473 21.295 1.00 69.56 96 PHE A O 1
ATOM 774 N N . ASP A 1 97 ? -28.032 0.570 19.253 1.00 76.44 97 ASP A N 1
ATOM 775 C CA . ASP A 1 97 ? -29.249 0.886 18.515 1.00 76.44 97 ASP A CA 1
ATOM 776 C C . ASP A 1 97 ? -29.758 -0.407 17.859 1.00 76.44 97 ASP A C 1
ATOM 778 O O . ASP A 1 97 ? -29.170 -0.873 16.877 1.00 76.44 97 ASP A O 1
ATOM 782 N N . PRO A 1 98 ? -30.837 -1.018 18.391 1.00 77.25 98 PRO A N 1
ATOM 783 C CA . PRO A 1 98 ? -31.372 -2.251 17.839 1.00 77.25 98 PRO A CA 1
ATOM 784 C C . PRO A 1 98 ? -31.805 -2.094 16.386 1.00 77.25 98 PRO A C 1
ATOM 786 O O . PRO A 1 98 ? -31.768 -3.082 15.666 1.00 77.25 98 PRO A O 1
ATOM 789 N N . LEU A 1 99 ? -32.224 -0.894 15.962 1.00 75.25 99 LEU A N 1
ATOM 790 C CA . LEU A 1 99 ? -32.643 -0.631 14.588 1.00 75.25 99 LEU A CA 1
ATOM 791 C C . LEU A 1 99 ? -31.443 -0.560 13.654 1.00 75.25 99 LEU A C 1
ATOM 793 O O . LEU A 1 99 ? -31.506 -1.158 12.590 1.00 75.25 99 LEU A O 1
ATOM 797 N N . TYR A 1 100 ? -30.352 0.084 14.065 1.00 70.88 100 TYR A N 1
ATOM 798 C CA . TYR A 1 100 ? -29.096 0.098 13.308 1.00 70.88 100 TYR A CA 1
ATOM 799 C C . TYR A 1 100 ? -28.519 -1.316 13.129 1.00 70.88 100 TYR A C 1
ATOM 801 O O . TYR A 1 100 ? -28.090 -1.702 12.044 1.00 70.88 100 TYR A O 1
ATOM 809 N N . GLU A 1 101 ? -28.560 -2.135 14.181 1.00 70.31 101 GLU A N 1
ATOM 810 C CA . GLU A 1 101 ? -28.088 -3.523 14.122 1.00 70.31 101 GLU A CA 1
ATOM 811 C C . GLU A 1 101 ? -29.059 -4.424 13.341 1.00 70.31 101 GLU A C 1
ATOM 813 O O . GLU A 1 101 ? -28.623 -5.297 12.589 1.00 70.31 101 GLU A O 1
ATOM 818 N N . LEU A 1 102 ? -30.376 -4.181 13.429 1.00 72.25 102 LEU A N 1
ATOM 819 C CA . LEU A 1 102 ? -31.350 -4.823 12.539 1.00 72.25 102 LEU A CA 1
ATOM 820 C C . LEU A 1 102 ? -31.141 -4.409 11.084 1.00 72.25 102 LEU A C 1
ATOM 822 O O . LEU A 1 102 ? -31.310 -5.237 10.201 1.00 72.25 102 LEU A O 1
ATOM 826 N N . GLU A 1 103 ? -30.833 -3.144 10.816 1.00 69.19 103 GLU A N 1
ATOM 827 C CA . GLU A 1 103 ? -30.576 -2.627 9.474 1.00 69.19 103 GLU A CA 1
ATOM 828 C C . GLU A 1 103 ? -29.326 -3.278 8.888 1.00 69.19 103 GLU A C 1
ATOM 830 O O . GLU A 1 103 ? -29.338 -3.665 7.725 1.00 69.19 103 GLU A O 1
ATOM 835 N N . LYS A 1 104 ? -28.292 -3.512 9.704 1.00 63.97 104 LYS A N 1
ATOM 836 C CA . LYS A 1 104 ? -27.122 -4.301 9.308 1.00 63.97 104 LYS A CA 1
ATOM 837 C C . LYS A 1 104 ? -27.485 -5.750 8.960 1.00 63.97 104 LYS A C 1
ATOM 839 O O . LYS A 1 104 ? -26.998 -6.262 7.960 1.00 63.97 104 LYS A O 1
ATOM 844 N N . LEU A 1 105 ? -28.346 -6.397 9.750 1.00 66.12 105 LEU A N 1
ATOM 845 C CA . LEU A 1 105 ? -28.798 -7.778 9.505 1.00 66.12 105 LEU A CA 1
ATOM 846 C C . LEU A 1 105 ? -29.761 -7.905 8.314 1.00 66.12 105 LEU A C 1
ATOM 848 O O . LEU A 1 105 ? -29.759 -8.921 7.626 1.00 66.12 105 LEU A O 1
ATOM 852 N N . ASN A 1 106 ? -30.603 -6.897 8.092 1.00 64.88 106 ASN A N 1
ATOM 853 C CA . ASN A 1 106 ? -31.609 -6.865 7.029 1.00 64.88 106 ASN A CA 1
ATOM 854 C C . ASN A 1 106 ? -31.118 -6.152 5.770 1.00 64.88 106 ASN A C 1
ATOM 856 O O . ASN A 1 106 ? -31.893 -6.012 4.818 1.00 64.88 106 ASN A O 1
ATOM 860 N N . ARG A 1 107 ? -29.871 -5.666 5.762 1.00 62.44 107 ARG A N 1
ATOM 861 C CA . ARG A 1 107 ? -29.280 -5.068 4.575 1.00 62.44 107 ARG A CA 1
ATOM 862 C C . ARG A 1 107 ? -29.342 -6.131 3.480 1.00 62.44 107 ARG A C 1
ATOM 864 O O . ARG A 1 107 ? -28.817 -7.228 3.678 1.00 62.44 107 ARG A O 1
ATOM 871 N N . PRO A 1 108 ? -30.035 -5.858 2.362 1.00 61.94 108 PRO A N 1
ATOM 872 C CA . PRO A 1 108 ? -30.103 -6.828 1.288 1.00 61.94 108 PRO A CA 1
ATOM 873 C C . PRO A 1 108 ? -28.668 -7.139 0.849 1.00 61.94 108 PRO A C 1
ATOM 875 O O . PRO A 1 108 ? -27.864 -6.204 0.770 1.00 61.94 108 PRO A O 1
ATOM 878 N N . PRO A 1 109 ? -28.336 -8.417 0.592 1.00 64.38 109 PRO A N 1
ATOM 879 C CA . PRO A 1 109 ? -27.001 -8.780 0.143 1.00 64.38 109 PRO A CA 1
ATOM 880 C C . PRO A 1 109 ? -26.659 -7.928 -1.074 1.00 64.38 109 PRO A C 1
ATOM 882 O O . PRO A 1 109 ? -27.490 -7.783 -1.981 1.00 64.38 109 PRO A O 1
ATOM 885 N N . ILE A 1 110 ? -25.471 -7.323 -1.056 1.00 67.44 110 ILE A N 1
ATOM 886 C CA . ILE A 1 110 ? -24.976 -6.563 -2.200 1.00 67.44 110 ILE A CA 1
ATOM 887 C C . ILE A 1 110 ? -24.939 -7.541 -3.363 1.00 67.44 110 ILE A C 1
ATOM 889 O O . ILE A 1 110 ? -24.295 -8.579 -3.276 1.00 67.44 110 ILE A O 1
ATOM 893 N N . LYS A 1 111 ? -25.684 -7.222 -4.419 1.00 71.88 111 LYS A N 1
ATOM 894 C CA . LYS A 1 111 ? -25.613 -7.943 -5.681 1.00 71.88 111 LYS A CA 1
ATOM 895 C C . LYS A 1 111 ? -24.824 -7.093 -6.647 1.00 71.88 111 LYS A C 1
ATOM 897 O O . LYS A 1 111 ? -25.228 -5.964 -6.924 1.00 71.88 111 LYS A O 1
ATOM 902 N N . LEU A 1 112 ? -23.716 -7.621 -7.152 1.00 77.00 112 LEU A N 1
ATOM 903 C CA . LEU A 1 112 ? -22.891 -6.893 -8.122 1.00 77.00 112 LEU A CA 1
ATOM 904 C C . LEU A 1 112 ? -23.573 -6.772 -9.491 1.00 77.00 112 LEU A C 1
ATOM 906 O O . LEU A 1 112 ? -23.213 -5.908 -10.291 1.00 77.00 112 LEU A O 1
ATOM 910 N N . GLU A 1 113 ? -24.587 -7.601 -9.758 1.00 67.19 113 GLU A N 1
ATOM 911 C CA . GLU A 1 113 ? -25.404 -7.529 -10.970 1.00 67.19 113 GLU A CA 1
ATOM 912 C C . GLU A 1 113 ? -26.021 -6.133 -11.158 1.00 67.19 113 GLU A C 1
ATOM 914 O O . GLU A 1 113 ? -26.917 -5.712 -10.428 1.00 67.19 113 GLU A O 1
ATOM 919 N N . GLY A 1 114 ? -25.559 -5.428 -12.195 1.00 59.41 114 GLY A N 1
ATOM 920 C CA . GLY A 1 114 ? -26.068 -4.111 -12.588 1.00 59.41 114 GLY A CA 1
ATOM 921 C C . GLY A 1 114 ? -25.329 -2.913 -11.984 1.00 59.41 114 GLY A C 1
ATOM 922 O O . GLY A 1 114 ? -25.685 -1.783 -12.319 1.00 59.41 114 GLY A O 1
ATOM 923 N N . LEU A 1 115 ? -24.303 -3.126 -11.151 1.00 66.50 115 LEU A N 1
ATOM 924 C CA . LEU A 1 115 ? -23.422 -2.058 -10.665 1.00 66.50 115 LEU A CA 1
ATOM 925 C C . LEU A 1 115 ? -22.286 -1.784 -11.664 1.00 66.50 115 LEU A C 1
ATOM 927 O O . LEU A 1 115 ? -21.765 -2.706 -12.293 1.00 66.50 115 LEU A O 1
ATOM 931 N N . ALA A 1 116 ? -21.888 -0.517 -11.804 1.00 66.56 116 ALA A N 1
ATOM 932 C CA . ALA A 1 116 ? -20.680 -0.143 -12.535 1.00 66.56 116 ALA A CA 1
ATOM 933 C C . ALA A 1 116 ? -19.475 -0.018 -11.579 1.00 66.56 116 ALA A C 1
ATOM 935 O O . ALA A 1 116 ? -19.603 -0.119 -10.358 1.00 66.56 116 ALA A O 1
ATOM 936 N N . GLY A 1 117 ? -18.268 0.112 -12.144 1.00 75.62 117 GLY A N 1
ATOM 937 C CA . GLY A 1 117 ? -17.003 0.047 -11.395 1.00 75.62 117 GLY A CA 1
ATOM 938 C C . GLY A 1 117 ? -16.936 0.966 -10.163 1.00 75.62 117 GLY A C 1
ATOM 939 O O . GLY A 1 117 ? -16.636 0.467 -9.077 1.00 75.62 117 GLY A O 1
ATOM 940 N N . PRO A 1 118 ? -17.254 2.270 -10.281 1.00 81.81 118 PRO A N 1
ATOM 941 C CA . PRO A 1 118 ? -17.236 3.189 -9.142 1.00 81.81 118 PRO A CA 1
ATOM 942 C C . PRO A 1 118 ? -18.206 2.797 -8.020 1.00 81.81 118 PRO A C 1
ATOM 944 O O . PRO A 1 118 ? -17.876 2.922 -6.842 1.00 81.81 118 PRO A O 1
ATOM 947 N N . GLU A 1 119 ? -19.392 2.293 -8.363 1.00 78.31 119 GLU A N 1
ATOM 948 C CA . GLU A 1 119 ? -20.399 1.856 -7.398 1.00 78.31 119 GLU A CA 1
ATOM 949 C C . GLU A 1 119 ? -19.939 0.605 -6.640 1.00 78.31 119 GLU A C 1
ATOM 951 O O . GLU A 1 119 ? -20.110 0.529 -5.423 1.00 78.31 119 GLU A O 1
ATOM 956 N N . VAL A 1 120 ? -19.289 -0.342 -7.327 1.00 84.88 120 VAL A N 1
ATOM 957 C CA . VAL A 1 120 ? -18.687 -1.529 -6.695 1.00 84.88 120 VAL A CA 1
ATOM 958 C C . VAL A 1 120 ? -17.573 -1.130 -5.722 1.00 84.88 120 VAL A C 1
ATOM 960 O O . VAL A 1 120 ? -17.478 -1.675 -4.623 1.00 84.88 120 VAL A O 1
ATOM 963 N N . ILE A 1 121 ? -16.754 -0.143 -6.082 1.00 85.38 121 ILE A N 1
ATOM 964 C CA . ILE A 1 121 ? -15.654 0.347 -5.239 1.00 85.38 121 ILE A CA 1
ATOM 965 C C . ILE A 1 121 ? -16.187 1.095 -4.013 1.00 85.38 121 ILE A C 1
ATOM 967 O O . ILE A 1 121 ? -15.682 0.907 -2.903 1.00 85.38 121 ILE A O 1
ATOM 971 N N . ALA A 1 122 ? -17.235 1.905 -4.180 1.00 82.56 122 ALA A N 1
ATOM 972 C CA . ALA A 1 122 ? -17.914 2.563 -3.069 1.00 82.56 122 ALA A CA 1
ATOM 973 C C . ALA A 1 122 ? -18.527 1.542 -2.095 1.00 82.56 122 ALA A C 1
ATOM 975 O O . ALA A 1 122 ? -18.333 1.662 -0.884 1.00 82.56 122 ALA A O 1
ATOM 976 N N . ALA A 1 123 ? -19.183 0.501 -2.617 1.00 85.69 123 ALA A N 1
ATOM 977 C CA . ALA A 1 123 ? -19.693 -0.608 -1.815 1.00 85.69 123 ALA A CA 1
ATOM 978 C C . ALA A 1 123 ? -18.558 -1.341 -1.073 1.00 85.69 123 ALA A C 1
ATOM 980 O O . ALA A 1 123 ? -18.654 -1.600 0.125 1.00 85.69 123 ALA A O 1
ATOM 981 N N . GLY A 1 124 ? -17.433 -1.594 -1.744 1.00 89.88 124 GLY A N 1
ATOM 982 C CA . GLY A 1 124 ? -16.244 -2.192 -1.138 1.00 89.88 124 GLY A CA 1
ATOM 983 C C . GLY A 1 124 ? -15.662 -1.383 0.019 1.00 89.88 124 GLY A C 1
ATOM 984 O O . GLY A 1 124 ? -15.289 -1.947 1.052 1.00 89.88 124 GLY A O 1
ATOM 985 N N . ARG A 1 125 ? -15.621 -0.052 -0.118 1.00 89.50 125 ARG A N 1
ATOM 986 C CA . ARG A 1 125 ? -15.219 0.857 0.966 1.00 89.50 125 ARG A CA 1
ATOM 987 C C . ARG A 1 125 ? -16.164 0.746 2.157 1.00 89.50 125 ARG A C 1
ATOM 989 O O . ARG A 1 125 ? -15.706 0.674 3.294 1.00 89.50 125 ARG A O 1
ATOM 996 N N . GLU A 1 126 ? -17.467 0.698 1.908 1.00 87.69 126 GLU A N 1
ATOM 997 C CA . GLU A 1 126 ? -18.452 0.543 2.974 1.00 87.69 126 GLU A CA 1
ATOM 998 C C . GLU A 1 126 ? -18.278 -0.787 3.719 1.00 87.69 126 GLU A C 1
ATOM 1000 O O . GLU A 1 126 ? -18.351 -0.818 4.945 1.00 87.69 126 GLU A O 1
ATOM 1005 N N . ILE A 1 127 ? -17.974 -1.878 3.010 1.00 91.06 127 ILE A N 1
ATOM 1006 C CA . ILE A 1 127 ? -17.676 -3.184 3.618 1.00 91.06 127 ILE A CA 1
ATOM 1007 C C . ILE A 1 127 ? -16.402 -3.110 4.466 1.00 91.06 127 ILE A C 1
ATOM 1009 O O . ILE A 1 127 ? -16.377 -3.635 5.582 1.00 91.06 127 ILE A O 1
ATOM 1013 N N . PHE A 1 128 ? -15.360 -2.428 3.982 1.00 90.69 128 PHE A N 1
ATOM 1014 C CA . PHE A 1 128 ? -14.121 -2.200 4.732 1.00 90.69 128 PHE A CA 1
ATOM 1015 C C . PHE A 1 128 ? -14.377 -1.447 6.052 1.00 90.69 128 PHE A C 1
ATOM 1017 O O . PHE A 1 128 ? -13.785 -1.758 7.093 1.00 90.69 128 PHE A O 1
ATOM 1024 N N . GLU A 1 129 ? -15.283 -0.469 6.034 1.00 87.81 129 GLU A N 1
ATOM 1025 C CA . GLU A 1 129 ? -15.669 0.318 7.206 1.00 87.81 129 GLU A CA 1
ATOM 1026 C C . GLU A 1 129 ? -16.609 -0.448 8.150 1.00 87.81 129 GLU A C 1
ATOM 1028 O O . GLU A 1 129 ? -16.353 -0.520 9.355 1.00 87.81 129 GLU A O 1
ATOM 1033 N N . SER A 1 130 ? -17.657 -1.090 7.633 1.00 87.75 130 SER A N 1
ATOM 1034 C CA . SER A 1 130 ? -18.665 -1.799 8.432 1.00 87.75 130 SER A CA 1
ATOM 1035 C C . SER A 1 130 ? -18.090 -3.032 9.146 1.00 87.75 130 SER A C 1
ATOM 1037 O O . SER A 1 130 ? -18.499 -3.352 10.272 1.00 87.75 130 SER A O 1
ATOM 1039 N N . ASN A 1 131 ? -17.079 -3.669 8.543 1.00 89.31 131 ASN A N 1
ATOM 1040 C CA . ASN A 1 131 ? -16.289 -4.756 9.131 1.00 89.31 131 ASN A CA 1
ATOM 1041 C C . ASN A 1 131 ? -15.080 -4.265 9.933 1.00 89.31 131 ASN A C 1
ATOM 1043 O O . ASN A 1 131 ? -14.299 -5.061 10.455 1.00 89.31 131 ASN A O 1
ATOM 1047 N N . LYS A 1 132 ? -14.946 -2.945 10.107 1.00 88.56 132 LYS A N 1
ATOM 1048 C CA . LYS A 1 132 ? -13.955 -2.316 10.982 1.00 88.56 132 LYS A CA 1
ATOM 1049 C C . LYS A 1 132 ? -12.512 -2.684 10.619 1.00 88.56 132 LYS A C 1
ATOM 1051 O O . LYS A 1 132 ? -11.647 -2.719 11.500 1.00 88.56 132 LYS A O 1
ATOM 1056 N N . CYS A 1 133 ? -12.220 -2.912 9.337 1.00 91.38 133 CYS A N 1
ATOM 1057 C CA . CYS A 1 133 ? -10.875 -3.236 8.857 1.00 91.38 133 CYS A CA 1
ATOM 1058 C C . CYS A 1 133 ? -9.864 -2.132 9.232 1.00 91.38 133 CYS A C 1
ATOM 1060 O O . CYS A 1 133 ? -8.731 -2.432 9.621 1.00 91.38 133 CYS A O 1
ATOM 1062 N N . PHE A 1 134 ? -10.309 -0.868 9.251 1.00 89.62 134 PHE A N 1
ATOM 1063 C CA . PHE A 1 134 ? -9.532 0.313 9.665 1.00 89.62 134 PHE A CA 1
ATOM 1064 C C . PHE A 1 134 ? -9.029 0.282 11.122 1.00 89.62 134 PHE A C 1
ATOM 1066 O O . PHE A 1 134 ? -8.118 1.027 11.497 1.00 89.62 134 PHE A O 1
ATOM 1073 N N . ASN A 1 135 ? -9.603 -0.573 11.979 1.00 89.25 135 ASN A N 1
ATOM 1074 C CA . ASN A 1 135 ? -9.127 -0.722 13.354 1.00 89.25 135 ASN A CA 1
ATOM 1075 C C . ASN A 1 135 ? -7.767 -1.413 13.430 1.00 89.25 135 ASN A C 1
ATOM 1077 O O . ASN A 1 135 ? -7.088 -1.277 14.450 1.00 89.25 135 ASN A O 1
ATOM 1081 N N . CYS A 1 136 ? -7.374 -2.149 12.389 1.00 92.31 136 CYS A N 1
ATOM 1082 C CA . CYS A 1 136 ? -6.093 -2.847 12.306 1.00 92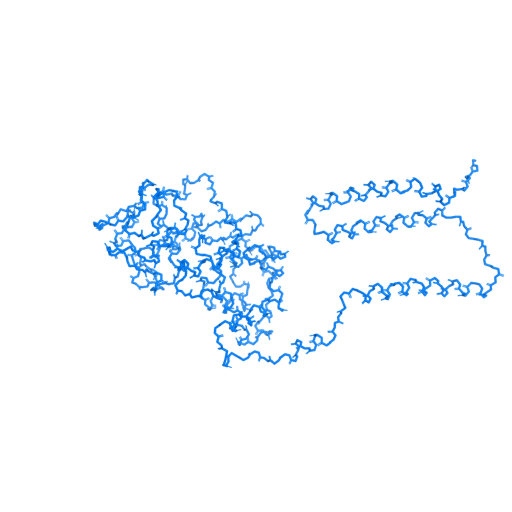.31 136 CYS A CA 1
ATOM 1083 C C . CYS A 1 136 ? -5.248 -2.387 11.118 1.00 92.31 136 CYS A C 1
ATOM 1085 O O . CYS A 1 136 ? -4.029 -2.334 11.252 1.00 92.31 136 CYS A O 1
ATOM 1087 N N . HIS A 1 137 ? -5.878 -2.070 9.989 1.00 93.44 137 HIS A N 1
ATOM 1088 C CA . HIS A 1 137 ? -5.208 -1.677 8.759 1.00 93.44 137 HIS A CA 1
ATOM 1089 C C . HIS A 1 137 ? -5.299 -0.175 8.543 1.00 93.44 137 HIS A C 1
ATOM 1091 O O . HIS A 1 137 ? -6.392 0.381 8.472 1.00 93.44 137 HIS A O 1
ATOM 1097 N N . LYS A 1 138 ? -4.147 0.472 8.377 1.00 89.19 138 LYS A N 1
ATOM 1098 C CA . LYS A 1 138 ? -4.101 1.843 7.870 1.00 89.19 138 LYS A CA 1
ATOM 1099 C C . LYS A 1 138 ? -4.269 1.860 6.354 1.00 89.19 138 LYS A C 1
ATOM 1101 O O . LYS A 1 138 ? -3.821 0.937 5.671 1.00 89.19 138 LYS A O 1
ATOM 1106 N N . VAL A 1 139 ? -4.855 2.933 5.842 1.00 86.75 139 VAL A N 1
ATOM 1107 C CA . VAL A 1 139 ? -4.885 3.272 4.417 1.00 86.75 139 VAL A CA 1
ATOM 1108 C C . VAL A 1 139 ? -4.074 4.548 4.261 1.00 86.75 139 VAL A C 1
ATOM 1110 O O . VAL A 1 139 ? -4.445 5.574 4.812 1.00 86.75 139 VAL A O 1
ATOM 1113 N N . PHE A 1 140 ? -2.917 4.464 3.601 1.00 81.56 140 PHE A N 1
ATOM 1114 C CA . PHE A 1 140 ? -1.983 5.590 3.464 1.00 81.56 140 PHE A CA 1
ATOM 1115 C C . PHE A 1 140 ? -1.696 6.290 4.800 1.00 81.56 140 PHE A C 1
ATOM 1117 O O . PHE A 1 140 ? -1.703 7.506 4.902 1.00 81.56 140 PHE A O 1
ATOM 1124 N N . TRP A 1 141 ? -1.435 5.497 5.842 1.00 76.12 141 TRP A N 1
ATOM 1125 C CA . TRP A 1 141 ? -1.141 5.949 7.212 1.00 76.12 141 TRP A CA 1
ATOM 1126 C C . TRP A 1 141 ? -2.322 6.528 7.997 1.00 76.12 141 TRP A C 1
ATOM 1128 O O . TRP A 1 141 ? -2.191 6.741 9.204 1.00 76.12 141 TRP A O 1
ATOM 1138 N N . GLU A 1 142 ? -3.481 6.693 7.368 1.00 79.06 142 GLU A N 1
ATOM 1139 C CA . GLU A 1 142 ? -4.726 7.021 8.049 1.00 79.06 142 GLU A CA 1
ATOM 1140 C C . GLU A 1 142 ? -5.341 5.758 8.663 1.00 79.06 142 GLU A C 1
ATOM 1142 O O . GLU A 1 142 ? -5.429 4.709 8.024 1.00 79.06 142 GLU A O 1
ATOM 1147 N N . GLY A 1 143 ? -5.746 5.836 9.930 1.00 76.12 143 GLY A N 1
ATOM 1148 C CA . GLY A 1 143 ? -6.358 4.724 10.657 1.00 76.12 143 GLY A CA 1
ATOM 1149 C C . GLY A 1 143 ? -5.950 4.670 12.127 1.00 76.12 143 GLY A C 1
ATOM 1150 O O . GLY A 1 143 ? -5.135 5.459 12.606 1.00 76.12 143 GLY A O 1
ATOM 1151 N N . ASN A 1 144 ? -6.526 3.714 12.856 1.00 75.88 144 ASN A N 1
ATOM 1152 C CA . ASN A 1 144 ? -6.509 3.734 14.322 1.00 75.88 144 ASN A CA 1
ATOM 1153 C C . ASN A 1 144 ? -5.375 2.923 14.963 1.00 75.88 144 ASN A C 1
ATOM 1155 O O . ASN A 1 144 ? -5.086 3.113 16.146 1.00 75.88 144 ASN A O 1
ATOM 1159 N N . SER A 1 145 ? -4.755 1.981 14.244 1.00 83.81 145 SER A N 1
ATOM 1160 C CA . SER A 1 145 ? -3.662 1.180 14.808 1.00 83.81 145 SER A CA 1
ATOM 1161 C C . SER A 1 145 ? -2.711 0.604 13.761 1.00 83.81 145 SER A C 1
ATOM 1163 O O . SER A 1 145 ? -3.037 0.541 12.583 1.00 83.81 145 SER A O 1
ATOM 1165 N N . ASP A 1 146 ? -1.547 0.148 14.228 1.00 86.00 146 ASP A N 1
ATOM 1166 C CA . ASP A 1 146 ? -0.513 -0.548 13.447 1.00 86.00 146 ASP A CA 1
ATOM 1167 C C . ASP A 1 146 ? -0.522 -2.066 13.723 1.00 86.00 146 ASP A C 1
ATOM 1169 O O . ASP A 1 146 ? 0.521 -2.716 13.850 1.00 86.00 146 ASP A O 1
ATOM 1173 N N . ARG A 1 147 ? -1.715 -2.642 13.944 1.00 89.81 147 ARG A N 1
ATOM 1174 C CA . ARG A 1 147 ? -1.856 -4.085 14.220 1.00 89.81 147 ARG A CA 1
ATOM 1175 C C . ARG A 1 147 ? -1.752 -4.939 12.962 1.00 89.81 147 ARG A C 1
ATOM 1177 O O . ARG A 1 147 ? -1.257 -6.057 13.067 1.00 89.81 147 ARG A O 1
ATOM 1184 N N . GLY A 1 148 ? -2.217 -4.426 11.828 1.00 91.81 148 GLY A N 1
ATOM 1185 C CA . GLY A 1 148 ? -2.041 -5.006 10.502 1.00 91.81 148 GLY A CA 1
ATOM 1186 C C . GLY A 1 148 ? -1.147 -4.126 9.621 1.00 91.81 148 GLY A C 1
ATOM 1187 O O . GLY A 1 148 ? -0.831 -2.993 9.999 1.00 91.81 148 GLY A O 1
ATOM 1188 N N . PRO A 1 149 ? -0.722 -4.633 8.451 1.00 93.94 149 PRO A N 1
ATOM 1189 C CA . PRO A 1 149 ? 0.031 -3.849 7.479 1.00 93.94 149 PRO A CA 1
ATOM 1190 C C . PRO A 1 149 ? -0.777 -2.644 6.983 1.00 93.94 149 PRO A C 1
ATOM 1192 O O . PRO A 1 149 ? -2.002 -2.718 6.837 1.00 93.94 149 PRO A O 1
ATOM 1195 N N . ASN A 1 150 ? -0.074 -1.547 6.694 1.00 93.38 150 ASN A N 1
ATOM 1196 C CA . ASN A 1 150 ? -0.638 -0.375 6.027 1.00 93.38 150 ASN A CA 1
ATOM 1197 C C . ASN A 1 150 ? -0.901 -0.718 4.557 1.00 93.38 150 ASN A C 1
ATOM 1199 O O . ASN A 1 150 ? 0.031 -0.907 3.781 1.00 93.38 150 ASN A O 1
ATOM 1203 N N . LEU A 1 151 ? -2.175 -0.820 4.190 1.00 93.94 151 LEU A N 1
ATOM 1204 C CA . LEU A 1 151 ? -2.616 -1.303 2.884 1.00 93.94 151 LEU A CA 1
ATOM 1205 C C . LEU A 1 151 ? -2.313 -0.310 1.759 1.00 93.94 151 LEU A C 1
ATOM 1207 O O . LEU A 1 151 ? -2.061 -0.734 0.634 1.00 93.94 151 LEU A O 1
ATOM 1211 N N . GLY A 1 152 ? -2.287 0.989 2.075 1.00 90.19 152 GLY A N 1
ATOM 1212 C CA . GLY A 1 152 ? -1.949 2.036 1.111 1.00 90.19 152 GLY A CA 1
ATOM 1213 C C . GLY A 1 152 ? -0.458 2.053 0.791 1.00 90.19 152 GLY A C 1
ATOM 1214 O O . GLY A 1 152 ? -0.089 1.898 -0.363 1.00 90.19 152 GLY A O 1
ATOM 1215 N N . SER A 1 153 ? 0.411 2.138 1.806 1.00 90.94 153 SER A N 1
ATOM 1216 C CA . SER A 1 153 ? 1.867 2.181 1.578 1.00 90.94 153 SER A CA 1
ATOM 1217 C C . SER A 1 153 ? 2.444 0.840 1.113 1.00 90.94 153 SER A C 1
ATOM 1219 O O . SER A 1 153 ? 3.426 0.817 0.381 1.00 90.94 153 SER A O 1
ATOM 1221 N N . LYS A 1 154 ? 1.834 -0.290 1.502 1.00 93.50 154 LYS A N 1
ATOM 1222 C CA . LYS A 1 154 ? 2.133 -1.608 0.912 1.00 93.50 154 LYS A CA 1
ATOM 1223 C C . LYS A 1 154 ? 1.683 -1.696 -0.547 1.00 93.50 154 LYS A C 1
ATOM 1225 O O . LYS A 1 154 ? 2.142 -2.562 -1.285 1.00 93.50 154 LYS A O 1
ATOM 1230 N N . GLN A 1 155 ? 0.771 -0.814 -0.950 1.00 93.12 155 GLN A N 1
ATOM 1231 C CA . GLN A 1 155 ? 0.136 -0.804 -2.260 1.00 93.12 155 GLN A CA 1
ATOM 1232 C C . GLN A 1 155 ? -0.540 -2.147 -2.533 1.00 93.12 155 GLN A C 1
ATOM 1234 O O . GLN A 1 155 ? -0.265 -2.802 -3.541 1.00 93.12 155 GLN A O 1
ATOM 1239 N N . ILE A 1 156 ? -1.403 -2.591 -1.605 1.00 94.56 156 ILE A N 1
ATOM 1240 C CA . ILE A 1 156 ? -2.068 -3.903 -1.693 1.00 94.56 156 ILE A CA 1
ATOM 1241 C C . ILE A 1 156 ? -2.777 -4.082 -3.038 1.00 94.56 156 ILE A C 1
ATOM 1243 O O . ILE A 1 156 ? -2.853 -5.197 -3.552 1.00 94.56 156 ILE A O 1
ATOM 1247 N N . GLY A 1 157 ? -3.205 -2.983 -3.664 1.00 92.69 157 GLY A N 1
ATOM 1248 C CA . GLY A 1 157 ? -3.841 -3.030 -4.962 1.00 92.69 157 GLY A CA 1
ATOM 1249 C C . GLY A 1 157 ? -2.947 -3.523 -6.101 1.00 92.69 157 GLY A C 1
ATOM 1250 O O . GLY A 1 157 ? -3.481 -3.952 -7.120 1.00 92.69 157 GLY A O 1
ATOM 1251 N N . LEU A 1 158 ? -1.618 -3.538 -5.957 1.00 92.19 158 LEU A N 1
ATOM 1252 C CA . LEU A 1 158 ? -0.716 -4.132 -6.952 1.00 92.19 158 LEU A CA 1
ATOM 1253 C C . LEU A 1 158 ? -0.837 -5.660 -7.028 1.00 92.19 158 LEU A C 1
ATOM 1255 O O . LEU A 1 158 ? -0.564 -6.240 -8.077 1.00 92.19 158 LEU A O 1
ATOM 1259 N N . TYR A 1 159 ? -1.267 -6.315 -5.952 1.00 93.81 159 TYR A N 1
ATOM 1260 C CA . TYR A 1 159 ? -1.355 -7.771 -5.880 1.00 93.81 159 TYR A CA 1
ATOM 1261 C C . TYR A 1 159 ? -2.566 -8.317 -6.651 1.00 93.81 159 TYR A C 1
ATOM 1263 O O . TYR A 1 159 ? -3.507 -7.586 -6.974 1.00 93.81 159 TYR A O 1
ATOM 1271 N N . SER A 1 160 ? -2.545 -9.609 -6.985 1.00 92.75 160 SER A N 1
ATOM 1272 C CA . SER A 1 160 ? -3.667 -10.258 -7.672 1.00 92.75 160 SER A CA 1
ATOM 1273 C C . SER A 1 160 ? -4.914 -10.312 -6.785 1.00 92.75 160 SER A C 1
ATOM 1275 O O . SER A 1 160 ? -4.819 -10.359 -5.558 1.00 92.75 160 SER A O 1
ATOM 1277 N N . THR A 1 161 ? -6.093 -10.334 -7.408 1.00 92.94 161 THR A N 1
ATOM 1278 C CA . THR A 1 161 ? -7.379 -10.514 -6.714 1.00 92.94 161 THR A CA 1
ATOM 1279 C C . THR A 1 161 ? -7.348 -11.760 -5.827 1.00 92.94 161 THR A C 1
ATOM 1281 O O . THR A 1 161 ? -7.706 -11.682 -4.656 1.00 92.94 161 THR A O 1
ATOM 1284 N N . ASP A 1 162 ? -6.827 -12.874 -6.346 1.00 94.06 162 ASP A N 1
ATOM 1285 C CA . ASP A 1 162 ? -6.731 -14.137 -5.609 1.00 94.06 162 ASP A CA 1
ATOM 1286 C C . ASP A 1 162 ? -5.816 -14.035 -4.390 1.00 94.06 162 ASP A C 1
ATOM 1288 O O . ASP A 1 162 ? -6.142 -14.566 -3.331 1.00 94.06 162 ASP A O 1
ATOM 1292 N N . TYR A 1 163 ? -4.696 -13.310 -4.503 1.00 94.75 163 TYR A N 1
ATOM 1293 C CA . TYR A 1 163 ? -3.829 -13.058 -3.356 1.00 94.75 163 TYR A CA 1
ATOM 1294 C C . TYR A 1 163 ? -4.579 -12.290 -2.267 1.00 94.75 163 TYR A C 1
ATOM 1296 O O . TYR A 1 163 ? -4.532 -12.679 -1.104 1.00 94.75 163 TYR A O 1
ATOM 1304 N N . ILE A 1 164 ? -5.298 -11.224 -2.630 1.00 95.56 164 ILE A N 1
ATOM 1305 C CA . ILE A 1 164 ? -6.043 -10.405 -1.664 1.00 95.56 164 ILE A CA 1
ATOM 1306 C C . ILE A 1 164 ? -7.162 -11.229 -1.011 1.00 95.56 164 ILE A C 1
ATOM 1308 O O . ILE A 1 164 ? -7.281 -11.217 0.214 1.00 95.56 164 ILE A O 1
ATOM 1312 N N . LYS A 1 165 ? -7.932 -11.996 -1.795 1.00 95.69 165 LYS A N 1
ATOM 1313 C CA . LYS A 1 165 ? -8.963 -12.910 -1.276 1.00 95.69 165 LYS A CA 1
ATOM 1314 C C . LYS A 1 165 ? -8.374 -13.926 -0.305 1.00 95.69 165 LYS A C 1
ATOM 1316 O O . LYS A 1 165 ? -8.892 -14.090 0.794 1.00 95.69 165 LYS A O 1
ATOM 1321 N N . GLU A 1 166 ? -7.257 -14.554 -0.658 1.00 95.25 166 GLU A N 1
ATOM 1322 C CA . GLU A 1 166 ? -6.583 -15.524 0.207 1.00 95.25 166 GLU A CA 1
ATOM 1323 C C . GLU A 1 166 ? -6.088 -14.883 1.513 1.00 95.25 166 GLU A C 1
ATOM 1325 O O . GLU A 1 166 ? -6.194 -15.497 2.572 1.00 95.25 166 GLU A O 1
ATOM 1330 N N . GLN A 1 167 ? -5.602 -13.637 1.479 1.00 94.94 167 GLN A N 1
ATOM 1331 C CA . GLN A 1 167 ? -5.227 -12.902 2.694 1.00 94.94 167 GLN A CA 1
ATOM 1332 C C . GLN A 1 167 ? -6.434 -12.598 3.595 1.00 94.94 167 GLN A C 1
ATOM 1334 O O . GLN A 1 167 ? -6.267 -12.519 4.807 1.00 94.94 167 GLN A O 1
ATOM 1339 N N . ILE A 1 168 ? -7.638 -12.444 3.037 1.00 95.00 168 ILE A N 1
ATOM 1340 C CA . ILE A 1 168 ? -8.869 -12.192 3.805 1.00 95.00 168 ILE A CA 1
ATOM 1341 C C . ILE A 1 168 ? -9.444 -13.492 4.376 1.00 95.00 168 ILE A C 1
ATOM 1343 O O . ILE A 1 168 ? -9.782 -13.549 5.558 1.00 95.00 168 ILE A O 1
ATOM 1347 N N . LEU A 1 169 ? -9.528 -14.535 3.550 1.00 94.69 169 LEU A N 1
ATOM 1348 C CA . LEU A 1 169 ? -10.127 -15.825 3.901 1.00 94.69 169 LEU A CA 1
ATOM 1349 C C . LEU A 1 169 ? -9.195 -16.675 4.772 1.00 94.69 169 LEU A C 1
ATOM 1351 O O . LEU A 1 169 ? -9.633 -17.332 5.715 1.00 94.69 169 LEU A O 1
ATOM 1355 N N . ASN A 1 170 ? -7.891 -16.627 4.496 1.00 94.50 170 ASN A N 1
ATOM 1356 C CA . ASN A 1 170 ? -6.861 -17.425 5.156 1.00 94.50 170 ASN A CA 1
ATOM 1357 C C . ASN A 1 170 ? -5.737 -16.547 5.748 1.00 94.50 170 ASN A C 1
ATOM 1359 O O . ASN A 1 170 ? -4.550 -16.798 5.506 1.00 94.50 170 ASN A O 1
ATOM 1363 N N . PRO A 1 171 ? -6.054 -15.573 6.626 1.00 92.38 171 PRO A N 1
ATOM 1364 C CA . PRO A 1 171 ? -5.122 -14.528 7.067 1.00 92.38 171 PRO A CA 1
ATOM 1365 C C . PRO A 1 171 ? -3.964 -15.024 7.935 1.00 92.38 171 PRO A C 1
ATOM 1367 O O . PRO A 1 171 ? -3.104 -14.247 8.337 1.00 92.38 171 PRO A O 1
ATOM 1370 N N . ARG A 1 172 ? -3.954 -16.310 8.300 1.00 91.38 172 ARG A N 1
ATOM 1371 C CA . ARG A 1 172 ? -2.899 -16.944 9.106 1.00 91.38 172 ARG A CA 1
ATOM 1372 C C . ARG A 1 172 ? -1.917 -17.762 8.268 1.00 91.38 172 ARG A C 1
ATOM 1374 O O . ARG A 1 172 ? -0.934 -18.250 8.826 1.00 91.38 172 ARG A O 1
ATOM 1381 N N . LYS A 1 173 ? -2.201 -17.959 6.976 1.00 91.44 173 LYS A N 1
ATOM 1382 C CA . LYS A 1 173 ? -1.416 -18.816 6.078 1.00 91.44 173 LYS A CA 1
ATOM 1383 C C . LYS A 1 173 ? -0.086 -18.172 5.710 1.00 91.44 173 LYS A C 1
ATOM 1385 O O . LYS A 1 173 ? 0.955 -18.805 5.846 1.00 91.44 173 LYS A O 1
ATOM 1390 N N . ASP A 1 174 ? -0.138 -16.916 5.289 1.00 87.44 174 ASP A N 1
ATOM 1391 C CA . ASP A 1 174 ? 1.024 -16.117 4.920 1.00 87.44 174 ASP A CA 1
ATOM 1392 C C . ASP A 1 174 ? 0.943 -14.771 5.643 1.00 87.44 174 ASP A C 1
ATOM 1394 O O . ASP A 1 174 ? -0.150 -14.255 5.856 1.00 87.44 174 ASP A O 1
ATOM 1398 N N . GLN A 1 175 ? 2.069 -14.247 6.118 1.00 89.81 175 GLN A N 1
ATOM 1399 C CA . GLN A 1 175 ? 2.100 -12.986 6.862 1.00 89.81 175 GLN A CA 1
ATOM 1400 C C . GLN A 1 175 ? 2.840 -11.931 6.063 1.00 89.81 175 GLN A C 1
ATOM 1402 O O . GLN A 1 175 ? 3.888 -12.205 5.482 1.00 89.81 175 GLN A O 1
ATOM 1407 N N . ALA A 1 176 ? 2.331 -10.701 6.110 1.00 92.25 176 ALA A N 1
ATOM 1408 C CA . ALA A 1 176 ? 3.081 -9.561 5.615 1.00 92.25 176 ALA A CA 1
ATOM 1409 C C . ALA A 1 176 ? 4.423 -9.442 6.372 1.00 92.25 176 ALA A C 1
ATOM 1411 O O . ALA A 1 176 ? 4.443 -9.634 7.597 1.00 92.25 176 ALA A O 1
ATOM 1412 N N . PRO A 1 177 ? 5.525 -9.102 5.678 1.00 93.19 177 PRO A N 1
ATOM 1413 C CA . PRO A 1 177 ? 6.818 -8.895 6.314 1.00 93.19 177 PRO A CA 1
ATOM 1414 C C . PRO A 1 177 ? 6.738 -7.936 7.512 1.00 93.19 177 PRO A C 1
ATOM 1416 O O . PRO A 1 177 ? 6.159 -6.852 7.424 1.00 93.19 177 PRO A O 1
ATOM 1419 N N . GLY A 1 178 ? 7.313 -8.340 8.645 1.00 92.25 178 GLY A N 1
ATOM 1420 C CA . GLY A 1 178 ? 7.284 -7.602 9.914 1.00 92.25 178 GLY A CA 1
ATOM 1421 C C . GLY A 1 178 ? 6.095 -7.921 10.835 1.00 92.25 178 GLY A C 1
ATOM 1422 O O . GLY A 1 178 ? 6.021 -7.372 11.938 1.00 92.25 178 GLY A O 1
ATOM 1423 N N . PHE A 1 179 ? 5.175 -8.800 10.422 1.00 93.62 179 PHE A N 1
ATOM 1424 C CA . PHE A 1 179 ? 4.000 -9.230 11.197 1.00 93.62 179 PHE A CA 1
ATOM 1425 C C . PHE A 1 179 ? 4.053 -10.715 11.603 1.00 93.62 179 PHE A C 1
ATOM 1427 O O . PHE A 1 179 ? 3.037 -11.341 11.897 1.00 93.62 179 PHE A O 1
ATOM 1434 N N . GLU A 1 180 ? 5.243 -11.308 11.676 1.00 91.44 180 GLU A N 1
ATOM 1435 C CA . GLU A 1 180 ? 5.436 -12.739 11.942 1.00 91.44 180 GLU A CA 1
ATOM 1436 C C . GLU A 1 180 ? 5.276 -13.115 13.424 1.00 91.44 180 GLU A C 1
ATOM 1438 O O . GLU A 1 180 ? 5.231 -14.303 13.774 1.00 91.44 180 GLU A O 1
ATOM 1443 N N . ASP A 1 181 ? 5.195 -12.118 14.307 1.00 91.06 181 ASP A N 1
ATOM 1444 C CA . ASP A 1 181 ? 5.059 -12.324 15.741 1.00 91.06 181 ASP A CA 1
ATOM 1445 C C . ASP A 1 181 ? 3.726 -13.008 16.107 1.00 91.06 181 ASP A C 1
ATOM 1447 O O . ASP A 1 181 ? 2.704 -12.887 15.426 1.00 91.06 181 ASP A O 1
ATOM 1451 N N . LYS A 1 182 ? 3.721 -13.742 17.229 1.00 89.38 182 LYS A N 1
ATOM 1452 C CA . LYS A 1 182 ? 2.560 -14.544 17.659 1.00 89.38 182 LYS A CA 1
ATOM 1453 C C . LYS A 1 182 ? 1.280 -13.721 17.838 1.00 89.38 182 LYS A C 1
ATOM 1455 O O . LYS A 1 182 ? 0.195 -14.288 17.714 1.00 89.38 182 LYS A O 1
ATOM 1460 N N . LYS A 1 183 ? 1.393 -12.437 18.192 1.00 89.44 183 LYS A N 1
ATOM 1461 C CA . LYS A 1 183 ? 0.246 -11.552 18.410 1.00 89.44 183 LYS A CA 1
ATOM 1462 C C . LYS A 1 183 ? -0.318 -11.094 17.068 1.00 89.44 183 LYS A C 1
ATOM 1464 O O . LYS A 1 183 ? -1.526 -11.189 16.884 1.00 89.44 183 LYS A O 1
ATOM 1469 N N . SER A 1 184 ? 0.537 -10.675 16.137 1.00 90.19 184 SER A N 1
ATOM 1470 C CA . SER A 1 184 ? 0.131 -10.255 14.787 1.00 90.19 184 SER A CA 1
ATOM 1471 C C . SER A 1 184 ? -0.511 -11.397 13.995 1.00 90.19 184 SER A C 1
ATOM 1473 O O . SER A 1 184 ? -1.610 -11.223 13.478 1.00 90.19 184 SER A O 1
ATOM 1475 N N . LYS A 1 185 ? 0.053 -12.611 14.059 1.00 89.31 185 LYS A N 1
ATOM 1476 C CA . LYS A 1 185 ? -0.528 -13.820 13.433 1.00 89.31 185 LYS A CA 1
ATOM 1477 C C . LYS A 1 185 ? -1.954 -14.155 13.864 1.00 89.31 185 LYS A C 1
ATOM 1479 O O . LYS A 1 185 ? -2.660 -14.882 13.173 1.00 89.31 185 LYS A O 1
ATOM 1484 N N . LYS A 1 186 ? -2.368 -13.700 15.046 1.00 90.50 186 LYS A N 1
ATOM 1485 C CA . LYS A 1 186 ? -3.715 -13.924 15.589 1.00 90.50 186 LYS A CA 1
ATOM 1486 C C . LYS A 1 186 ? -4.585 -12.667 15.544 1.00 90.50 186 LYS A C 1
ATOM 1488 O O . LYS A 1 186 ? -5.714 -12.724 16.019 1.00 90.50 186 LYS A O 1
ATOM 1493 N N . ALA A 1 187 ? -4.061 -11.550 15.038 1.00 90.06 187 ALA A N 1
ATOM 1494 C CA . ALA A 1 187 ? -4.740 -10.263 15.075 1.00 90.06 187 ALA A CA 1
ATOM 1495 C C . ALA A 1 187 ? -5.867 -10.179 14.046 1.00 90.06 187 ALA A C 1
ATOM 1497 O O . ALA A 1 187 ? -6.928 -9.649 14.366 1.00 90.06 187 ALA A O 1
ATOM 1498 N N . MET A 1 188 ? -5.647 -10.705 12.837 1.00 92.88 188 MET A N 1
ATOM 1499 C CA . MET A 1 188 ? -6.669 -10.718 11.796 1.00 92.88 188 MET A CA 1
ATOM 1500 C C . MET A 1 188 ? -7.667 -11.870 12.038 1.00 92.88 188 MET A C 1
ATOM 1502 O O . MET A 1 188 ? -7.244 -13.026 12.194 1.00 92.88 188 MET A O 1
ATOM 1506 N N . PRO A 1 189 ? -8.977 -11.572 12.135 1.00 91.62 189 PRO A N 1
ATOM 1507 C CA . PRO A 1 189 ? -10.008 -12.587 12.330 1.00 91.62 189 PRO A CA 1
ATOM 1508 C C . PRO A 1 189 ? -10.119 -13.576 11.170 1.00 91.62 189 PRO A C 1
ATOM 1510 O O . PRO A 1 189 ? -9.830 -13.229 10.036 1.00 91.62 189 PRO A O 1
ATOM 1513 N N . THR A 1 190 ? -10.569 -14.799 11.456 1.00 92.81 190 THR A N 1
ATOM 1514 C CA . THR A 1 190 ? -10.705 -15.889 10.465 1.00 92.81 190 THR A CA 1
ATOM 1515 C C . THR A 1 190 ? -12.150 -16.189 10.077 1.00 92.81 190 THR A C 1
ATOM 1517 O O . THR A 1 190 ? -12.392 -17.198 9.435 1.00 92.81 190 THR A O 1
ATOM 1520 N N . TYR A 1 191 ? -13.105 -15.370 10.518 1.00 88.50 191 TYR A N 1
ATOM 1521 C CA . TYR A 1 191 ? -14.535 -15.581 10.274 1.00 88.50 191 TYR A CA 1
ATOM 1522 C C . TYR A 1 191 ? -15.041 -14.869 9.011 1.00 88.50 191 TYR A C 1
ATOM 1524 O O . TYR A 1 191 ? -16.189 -15.042 8.640 1.00 88.50 191 TYR A O 1
ATOM 1532 N N . TYR A 1 192 ? -14.206 -14.082 8.319 1.00 89.25 192 TYR A N 1
ATOM 1533 C CA . TYR A 1 192 ? -14.658 -13.312 7.152 1.00 89.25 192 TYR A CA 1
ATOM 1534 C C . TYR A 1 192 ? -15.116 -14.175 5.973 1.00 89.25 192 TYR A C 1
ATOM 1536 O O . TYR A 1 192 ? -15.893 -13.693 5.164 1.00 89.25 192 TYR A O 1
ATOM 1544 N N . GLY A 1 193 ? -14.665 -15.430 5.881 1.00 86.88 193 GLY A N 1
ATOM 1545 C CA . GLY A 1 193 ? -15.188 -16.370 4.885 1.00 86.88 193 GLY A CA 1
ATOM 1546 C C . GLY A 1 193 ? -16.608 -16.859 5.175 1.00 86.88 193 GLY A C 1
ATOM 1547 O O . GLY A 1 193 ? -17.267 -17.335 4.261 1.00 86.88 193 GLY A O 1
ATOM 1548 N N . ASP A 1 194 ? -17.068 -16.732 6.422 1.00 87.38 194 ASP A N 1
ATOM 1549 C CA . ASP A 1 194 ? -18.437 -17.059 6.828 1.00 87.38 194 ASP A CA 1
ATOM 1550 C C . ASP A 1 194 ? -19.321 -15.795 6.891 1.00 87.38 194 ASP A C 1
ATOM 1552 O O . ASP A 1 194 ? -20.524 -15.870 6.646 1.00 87.38 194 ASP A O 1
ATOM 1556 N N . ASP A 1 195 ? -18.726 -14.640 7.218 1.00 87.12 195 ASP A N 1
ATOM 1557 C CA . ASP A 1 195 ? -19.435 -13.373 7.446 1.00 87.12 195 ASP A CA 1
ATOM 1558 C C . ASP A 1 195 ? -19.650 -12.532 6.175 1.00 87.12 195 ASP A C 1
ATOM 1560 O O . ASP A 1 195 ? -20.526 -11.667 6.173 1.00 87.12 195 ASP A O 1
ATOM 1564 N N . LEU A 1 196 ? -18.851 -12.734 5.121 1.00 89.00 196 LEU A N 1
ATOM 1565 C CA . LEU A 1 196 ? -18.972 -12.006 3.855 1.00 89.00 196 LEU A CA 1
ATOM 1566 C C . LEU A 1 196 ? -19.503 -12.931 2.764 1.00 89.00 196 LEU A C 1
ATOM 1568 O O . LEU A 1 196 ? -18.977 -14.023 2.556 1.00 89.00 196 LEU A O 1
ATOM 1572 N N . SER A 1 197 ? -20.508 -12.468 2.025 1.00 90.69 197 SER A N 1
ATOM 1573 C CA . SER A 1 197 ? -20.898 -13.107 0.767 1.00 90.69 197 SER A CA 1
ATOM 1574 C C . SER A 1 197 ? -19.822 -12.931 -0.314 1.00 90.69 197 SER A C 1
ATOM 1576 O O . SER A 1 197 ? -18.976 -12.038 -0.226 1.00 90.69 197 SER A O 1
ATOM 1578 N N . ASP A 1 198 ? -19.865 -13.757 -1.363 1.00 90.38 198 ASP A N 1
ATOM 1579 C CA . ASP A 1 198 ? -18.910 -13.675 -2.480 1.00 90.38 198 ASP A CA 1
ATOM 1580 C C . ASP A 1 198 ? -18.915 -12.286 -3.146 1.00 90.38 198 ASP A C 1
ATOM 1582 O O . ASP A 1 198 ? -17.853 -11.712 -3.385 1.00 90.38 198 ASP A O 1
ATOM 1586 N N . ASP A 1 199 ? -20.101 -11.705 -3.353 1.00 90.56 199 ASP A N 1
ATOM 1587 C CA . ASP A 1 199 ? -20.277 -10.368 -3.935 1.00 90.56 199 ASP A CA 1
ATOM 1588 C C . ASP A 1 199 ? -19.722 -9.258 -3.022 1.00 90.56 199 ASP A C 1
ATOM 1590 O O . ASP A 1 199 ? -19.117 -8.292 -3.495 1.00 90.56 199 ASP A O 1
ATOM 1594 N N . GLU A 1 200 ? -19.877 -9.395 -1.702 1.00 92.31 200 GLU A N 1
ATOM 1595 C CA . GLU A 1 200 ? -19.281 -8.475 -0.729 1.00 92.31 200 GLU A CA 1
ATOM 1596 C C . GLU A 1 200 ? -17.755 -8.587 -0.705 1.00 92.31 200 GLU A C 1
ATOM 1598 O O . GLU A 1 200 ? -17.048 -7.575 -0.669 1.00 92.31 200 GLU A O 1
ATOM 1603 N N . LEU A 1 201 ? -17.228 -9.810 -0.755 1.00 93.56 201 LEU A N 1
ATOM 1604 C CA . LEU A 1 201 ? -15.794 -10.043 -0.843 1.00 93.56 201 LEU A CA 1
ATOM 1605 C C . LEU A 1 201 ? -15.225 -9.453 -2.139 1.00 93.56 201 LEU A C 1
ATOM 1607 O O . LEU A 1 201 ? -14.171 -8.819 -2.108 1.00 93.56 201 LEU A O 1
ATOM 1611 N N . ASP A 1 202 ? -15.923 -9.609 -3.260 1.00 92.81 202 ASP A N 1
ATOM 1612 C CA . ASP A 1 202 ? -15.528 -9.047 -4.550 1.00 92.81 202 ASP A CA 1
ATOM 1613 C C . ASP A 1 202 ? -15.550 -7.518 -4.554 1.00 92.81 202 ASP A C 1
ATOM 1615 O O . ASP A 1 202 ? -14.578 -6.897 -4.996 1.00 92.81 202 ASP A O 1
ATOM 1619 N N . ALA A 1 203 ? -16.588 -6.895 -3.988 1.00 91.88 203 ALA A N 1
ATOM 1620 C CA . ALA A 1 203 ? -16.630 -5.447 -3.800 1.00 91.88 203 ALA A CA 1
ATOM 1621 C C . ALA A 1 203 ? -15.471 -4.959 -2.917 1.00 91.88 203 ALA A C 1
ATOM 1623 O O . ALA A 1 203 ? -14.762 -4.013 -3.274 1.00 91.88 203 ALA A O 1
ATOM 1624 N N . LEU A 1 204 ? -15.223 -5.627 -1.783 1.00 94.31 204 LEU A N 1
ATOM 1625 C CA . LEU A 1 204 ? -14.115 -5.306 -0.883 1.00 94.31 204 LEU A CA 1
ATOM 1626 C C . LEU A 1 204 ? -12.765 -5.402 -1.602 1.00 94.31 204 LEU A C 1
ATOM 1628 O O . LEU A 1 204 ? -11.933 -4.503 -1.481 1.00 94.31 204 LEU A O 1
ATOM 1632 N N . VAL A 1 205 ? -12.541 -6.464 -2.376 1.00 94.50 205 VAL A N 1
ATOM 1633 C CA . VAL A 1 205 ? -11.310 -6.631 -3.156 1.00 94.50 205 VAL A CA 1
ATOM 1634 C C . VAL A 1 205 ? -11.196 -5.546 -4.225 1.00 94.50 205 VAL A C 1
ATOM 1636 O O . VAL A 1 205 ? -10.112 -4.987 -4.378 1.00 94.50 205 VAL A O 1
ATOM 1639 N N . ALA A 1 206 ? -12.282 -5.186 -4.914 1.00 91.25 206 ALA A N 1
ATOM 1640 C CA . ALA A 1 206 ? -12.285 -4.093 -5.886 1.00 91.25 206 ALA A CA 1
ATOM 1641 C C . ALA A 1 206 ? -11.851 -2.765 -5.247 1.00 91.25 206 ALA A C 1
ATOM 1643 O O . ALA A 1 206 ? -10.990 -2.078 -5.796 1.00 91.25 206 ALA A O 1
ATOM 1644 N N . PHE A 1 207 ? -12.345 -2.454 -4.044 1.00 91.44 207 PHE A N 1
ATOM 1645 C CA . PHE A 1 207 ? -11.872 -1.308 -3.269 1.00 91.44 207 PHE A CA 1
ATOM 1646 C C . PHE A 1 207 ? -10.385 -1.424 -2.902 1.00 91.44 207 PHE A C 1
ATOM 1648 O O . PHE A 1 207 ? -9.614 -0.501 -3.142 1.00 91.44 207 PHE A O 1
ATOM 1655 N N . LEU A 1 208 ? -9.931 -2.565 -2.379 1.00 93.62 208 LEU A N 1
ATOM 1656 C CA . LEU A 1 208 ? -8.513 -2.759 -2.047 1.00 93.62 208 LEU A CA 1
ATOM 1657 C C . LEU A 1 208 ? -7.601 -2.642 -3.278 1.00 93.62 208 LEU A C 1
ATOM 1659 O O . LEU A 1 208 ? -6.457 -2.197 -3.164 1.00 93.62 208 LEU A O 1
ATOM 1663 N N . LYS A 1 209 ? -8.102 -2.990 -4.468 1.00 90.75 209 LYS A N 1
ATOM 1664 C CA . LYS A 1 209 ? -7.378 -2.864 -5.737 1.00 90.75 209 LYS A CA 1
ATOM 1665 C C . LYS A 1 209 ? -7.091 -1.419 -6.138 1.00 90.75 209 LYS A C 1
ATOM 1667 O O . LYS A 1 209 ? -6.142 -1.232 -6.911 1.00 90.75 209 LYS A O 1
ATOM 1672 N N . THR A 1 210 ? -7.811 -0.440 -5.587 1.00 86.81 210 THR A N 1
ATOM 1673 C CA . THR A 1 210 ? -7.542 0.994 -5.790 1.00 86.81 210 THR A CA 1
ATOM 1674 C C . THR A 1 210 ? -6.435 1.531 -4.881 1.00 86.81 210 THR A C 1
ATOM 1676 O O . THR A 1 210 ? -5.864 2.579 -5.168 1.00 86.81 210 THR A O 1
ATOM 1679 N N . LEU A 1 211 ? -6.063 0.805 -3.818 1.00 89.31 211 LEU A N 1
ATOM 1680 C CA . LEU A 1 211 ? -5.033 1.226 -2.865 1.00 89.31 211 LEU A CA 1
ATOM 1681 C C . LEU A 1 211 ? -3.625 1.024 -3.446 1.00 89.31 211 LEU A C 1
ATOM 1683 O O . LEU A 1 211 ? -2.951 0.024 -3.175 1.00 89.31 211 LEU A O 1
ATOM 1687 N N . ARG A 1 212 ? -3.201 1.972 -4.284 1.00 86.81 212 ARG A N 1
ATOM 1688 C CA . ARG A 1 212 ? -1.885 2.033 -4.934 1.00 86.81 212 ARG A CA 1
ATOM 1689 C C . ARG A 1 212 ? -1.382 3.470 -4.953 1.00 86.81 212 ARG A C 1
ATOM 1691 O O . ARG A 1 212 ? -2.188 4.385 -5.064 1.00 86.81 212 ARG A O 1
ATOM 1698 N N . ASP A 1 213 ? -0.069 3.641 -4.919 1.00 87.69 213 ASP A N 1
ATOM 1699 C CA . ASP A 1 213 ? 0.608 4.921 -5.108 1.00 87.69 213 ASP A CA 1
ATOM 1700 C C . ASP A 1 213 ? 1.639 4.752 -6.257 1.00 87.69 213 ASP A C 1
ATOM 1702 O O . ASP A 1 213 ? 2.400 3.785 -6.294 1.00 87.69 213 ASP A O 1
ATOM 1706 N N . PRO A 1 214 ? 1.589 5.576 -7.318 1.00 84.31 214 PRO A N 1
ATOM 1707 C CA . PRO A 1 214 ? 2.481 5.442 -8.466 1.00 84.31 214 PRO A CA 1
ATOM 1708 C C . PRO A 1 214 ? 3.734 6.305 -8.298 1.00 84.31 214 PRO A C 1
ATOM 1710 O O . PRO A 1 214 ? 4.629 6.268 -9.141 1.00 84.31 214 PRO A O 1
ATOM 1713 N N . THR A 1 215 ? 3.743 7.154 -7.271 1.00 88.56 215 THR A N 1
ATOM 1714 C CA . THR A 1 215 ? 4.783 8.136 -7.008 1.00 88.56 215 THR A CA 1
ATOM 1715 C C . THR A 1 215 ? 5.868 7.595 -6.092 1.00 88.56 215 THR A C 1
ATOM 1717 O O . THR A 1 215 ? 7.012 8.044 -6.153 1.00 88.56 215 THR A O 1
ATOM 1720 N N . HIS A 1 216 ? 5.529 6.576 -5.305 1.00 92.06 216 HIS A N 1
ATOM 1721 C CA . HIS A 1 216 ? 6.422 5.961 -4.343 1.00 92.06 216 HIS A CA 1
ATOM 1722 C C . HIS A 1 216 ? 6.498 4.449 -4.518 1.00 92.06 216 HIS A C 1
ATOM 1724 O O . HIS A 1 216 ? 5.535 3.788 -4.907 1.00 92.06 216 HIS A O 1
ATOM 1730 N N . ILE A 1 217 ? 7.657 3.886 -4.181 1.00 93.19 217 ILE A N 1
ATOM 1731 C CA . ILE A 1 217 ? 7.798 2.436 -4.134 1.00 93.19 217 ILE A CA 1
ATOM 1732 C C . ILE A 1 217 ? 7.011 1.845 -2.942 1.00 93.19 217 ILE A C 1
ATOM 1734 O O . ILE A 1 217 ? 6.917 2.488 -1.888 1.00 93.19 217 ILE A O 1
ATOM 1738 N N . PRO A 1 218 ? 6.517 0.592 -3.031 1.00 95.44 218 PRO A N 1
ATOM 1739 C CA . PRO A 1 218 ? 5.906 -0.068 -1.886 1.00 95.44 218 PRO A CA 1
ATOM 1740 C C . PRO A 1 218 ? 6.784 -0.154 -0.629 1.00 95.44 218 PRO A C 1
ATOM 1742 O O . PRO A 1 218 ? 8.014 -0.279 -0.672 1.00 95.44 218 PRO A O 1
ATOM 1745 N N . VAL A 1 219 ? 6.099 -0.148 0.513 1.00 95.06 219 VAL A N 1
ATOM 1746 C CA . VAL A 1 219 ? 6.667 -0.181 1.863 1.00 95.06 219 VAL A CA 1
ATOM 1747 C C . VAL A 1 219 ? 6.213 -1.437 2.592 1.00 95.06 219 VAL A C 1
ATOM 1749 O O . VAL A 1 219 ? 5.029 -1.773 2.609 1.00 95.06 219 VAL A O 1
ATOM 1752 N N . GLU A 1 220 ? 7.149 -2.077 3.279 1.00 94.62 220 GLU A N 1
ATOM 1753 C CA . GLU A 1 220 ? 6.912 -3.235 4.133 1.00 94.62 220 GLU A CA 1
ATOM 1754 C C . GLU A 1 220 ? 7.297 -2.948 5.586 1.00 94.62 220 GLU A C 1
ATOM 1756 O O . GLU A 1 220 ? 7.865 -1.906 5.937 1.00 94.62 220 GLU A O 1
ATOM 1761 N N . GLY A 1 221 ? 6.990 -3.911 6.450 1.00 92.44 221 GLY A N 1
ATOM 1762 C CA . GLY A 1 221 ? 7.333 -3.857 7.857 1.00 92.44 221 GLY A CA 1
ATOM 1763 C C . GLY A 1 221 ? 6.239 -3.261 8.730 1.00 92.44 221 GLY A C 1
ATOM 1764 O O . GLY A 1 221 ? 5.235 -2.698 8.284 1.00 92.44 221 GLY A O 1
ATOM 1765 N N . LYS A 1 222 ? 6.466 -3.393 10.032 1.00 91.31 222 LYS A N 1
ATOM 1766 C CA . LYS A 1 222 ? 5.565 -2.933 11.083 1.00 91.31 222 LYS A CA 1
ATOM 1767 C C . LYS A 1 222 ? 6.176 -1.738 11.788 1.00 91.31 222 LYS A C 1
ATOM 1769 O O . LYS A 1 222 ? 7.347 -1.785 12.161 1.00 91.31 222 LYS A O 1
ATOM 1774 N N . PHE A 1 223 ? 5.384 -0.692 12.015 1.00 86.06 223 PHE A N 1
ATOM 1775 C CA . PHE A 1 223 ? 5.839 0.488 12.746 1.00 86.06 223 PHE A CA 1
ATOM 1776 C C . PHE A 1 223 ? 6.449 0.098 14.113 1.00 86.06 223 PHE A C 1
ATOM 1778 O O . PHE A 1 223 ? 5.849 -0.708 14.834 1.00 86.06 223 PHE A O 1
ATOM 1785 N N . PRO A 1 224 ? 7.623 0.643 14.499 1.00 88.44 224 PRO A N 1
ATOM 1786 C CA . PRO A 1 224 ? 8.421 1.674 13.812 1.00 88.44 224 PRO A CA 1
ATOM 1787 C C . PRO A 1 224 ? 9.475 1.141 12.815 1.00 88.44 224 PRO A C 1
ATOM 1789 O O . PRO A 1 224 ? 10.229 1.921 12.246 1.00 88.44 224 PRO A O 1
ATOM 1792 N N . ASN A 1 225 ? 9.559 -0.172 12.599 1.00 91.62 225 ASN A N 1
ATOM 1793 C CA . ASN A 1 225 ? 10.609 -0.825 11.811 1.00 91.62 225 ASN A CA 1
ATOM 1794 C C . ASN A 1 225 ? 10.152 -1.106 10.371 1.00 91.62 225 ASN A C 1
ATOM 1796 O O . ASN A 1 225 ? 10.001 -2.261 9.973 1.00 91.62 225 ASN A O 1
ATOM 1800 N N . GLN A 1 226 ? 9.915 -0.050 9.601 1.00 92.69 226 GLN A N 1
ATOM 1801 C CA . GLN A 1 226 ? 9.456 -0.139 8.210 1.00 92.69 226 GLN A CA 1
ATOM 1802 C C . GLN A 1 226 ? 10.607 0.067 7.222 1.00 92.69 226 GLN A C 1
ATOM 1804 O O . GLN A 1 226 ? 11.651 0.619 7.578 1.00 92.69 226 GLN A O 1
ATOM 1809 N N . TRP A 1 227 ? 10.447 -0.421 5.993 1.00 94.88 227 TRP A N 1
ATOM 1810 C CA . TRP A 1 227 ? 11.427 -0.247 4.919 1.00 94.88 227 TRP A CA 1
ATOM 1811 C C . TRP A 1 227 ? 10.754 -0.225 3.550 1.00 94.88 227 TRP A C 1
ATOM 1813 O O . TRP A 1 227 ? 9.678 -0.785 3.361 1.00 94.88 227 TRP A O 1
ATOM 1823 N N . THR A 1 228 ? 11.401 0.433 2.597 1.00 95.50 228 THR A N 1
ATOM 1824 C CA . THR A 1 228 ? 10.961 0.457 1.199 1.00 95.50 228 THR A CA 1
ATOM 1825 C C . THR A 1 228 ? 11.442 -0.800 0.477 1.00 95.50 228 THR A C 1
ATOM 1827 O O . THR A 1 228 ? 12.452 -1.391 0.866 1.00 95.50 228 THR A O 1
ATOM 1830 N N . TRP A 1 229 ? 10.783 -1.193 -0.612 1.00 96.06 229 TRP A N 1
ATOM 1831 C CA . TRP A 1 229 ? 11.270 -2.293 -1.456 1.00 96.06 229 TRP A CA 1
ATOM 1832 C C . TRP A 1 229 ? 12.651 -2.040 -2.068 1.00 96.06 229 TRP A C 1
ATOM 1834 O O . TRP A 1 229 ? 13.326 -3.004 -2.426 1.00 96.06 229 TRP A O 1
ATOM 1844 N N . TRP A 1 230 ? 13.124 -0.787 -2.127 1.00 94.75 230 TRP A N 1
ATOM 1845 C CA . TRP A 1 230 ? 14.507 -0.500 -2.511 1.00 94.75 230 TRP A CA 1
ATOM 1846 C C . TRP A 1 230 ? 15.505 -1.209 -1.597 1.00 94.75 230 TRP A C 1
ATOM 1848 O O . TRP A 1 230 ? 16.583 -1.583 -2.054 1.00 94.75 230 TRP A O 1
ATOM 1858 N N . ASP A 1 231 ? 15.171 -1.358 -0.314 1.00 94.69 231 ASP A N 1
ATOM 1859 C CA . ASP A 1 231 ? 16.029 -1.927 0.727 1.00 94.69 231 ASP A CA 1
ATOM 1860 C C . ASP A 1 231 ? 15.637 -3.364 1.103 1.00 94.69 231 ASP A C 1
ATOM 1862 O O . ASP A 1 231 ? 16.108 -3.877 2.119 1.00 94.69 231 ASP A O 1
ATOM 1866 N N . ASP A 1 232 ? 14.762 -4.013 0.328 1.00 95.62 232 ASP A N 1
ATOM 1867 C CA . ASP A 1 232 ? 14.293 -5.370 0.604 1.00 95.62 232 ASP A CA 1
ATOM 1868 C C . ASP A 1 232 ? 15.064 -6.404 -0.244 1.00 95.62 232 ASP A C 1
ATOM 1870 O O . ASP A 1 232 ? 14.856 -6.495 -1.459 1.00 95.62 232 ASP A O 1
ATOM 1874 N N . PRO A 1 233 ? 15.936 -7.235 0.365 1.00 95.38 233 PRO A N 1
ATOM 1875 C CA . PRO A 1 233 ? 16.734 -8.208 -0.379 1.00 95.38 233 PRO A CA 1
ATOM 1876 C C . PRO A 1 233 ? 15.894 -9.264 -1.099 1.00 95.38 233 PRO A C 1
ATOM 1878 O O . PRO A 1 233 ? 16.309 -9.766 -2.144 1.00 95.38 233 PRO A O 1
ATOM 1881 N N . LYS A 1 234 ? 14.724 -9.618 -0.552 1.00 96.12 234 LYS A N 1
ATOM 1882 C CA . LYS A 1 234 ? 13.823 -10.593 -1.170 1.00 96.12 234 LYS A CA 1
ATOM 1883 C C . LYS A 1 234 ? 13.190 -9.986 -2.415 1.00 96.12 234 LYS A C 1
ATOM 1885 O O . LYS A 1 234 ? 13.204 -10.623 -3.463 1.00 96.12 234 LYS A O 1
ATOM 1890 N N . ILE A 1 235 ? 12.708 -8.747 -2.324 1.00 97.25 235 ILE A N 1
ATOM 1891 C CA . ILE A 1 235 ? 12.129 -8.046 -3.476 1.00 97.25 235 ILE A CA 1
ATOM 1892 C C . ILE A 1 235 ? 13.163 -7.832 -4.576 1.00 97.25 235 ILE A C 1
ATOM 1894 O O . ILE A 1 235 ? 12.857 -8.049 -5.741 1.00 97.25 235 ILE A O 1
ATOM 1898 N N . VAL A 1 236 ? 14.397 -7.477 -4.227 1.00 96.94 236 VAL A N 1
ATOM 1899 C CA . VAL A 1 236 ? 15.484 -7.317 -5.202 1.00 96.94 236 VAL A CA 1
ATOM 1900 C C . VAL A 1 236 ? 15.818 -8.646 -5.885 1.00 96.94 236 VAL A C 1
ATOM 1902 O O . VAL A 1 236 ? 16.034 -8.680 -7.096 1.00 96.94 236 VAL A O 1
ATOM 1905 N N . ALA A 1 237 ? 15.828 -9.754 -5.138 1.00 97.69 237 ALA A N 1
ATOM 1906 C CA . ALA A 1 237 ? 16.043 -11.082 -5.705 1.00 97.69 237 ALA A CA 1
ATOM 1907 C C . ALA A 1 237 ? 14.906 -11.499 -6.654 1.00 97.69 237 ALA A C 1
ATOM 1909 O O . ALA A 1 237 ? 15.179 -11.996 -7.743 1.00 97.69 237 ALA A O 1
ATOM 1910 N N . GLU A 1 238 ? 13.647 -11.258 -6.282 1.00 97.75 238 GLU A N 1
ATOM 1911 C CA . GLU A 1 238 ? 12.492 -11.473 -7.165 1.00 97.75 238 GLU A CA 1
ATOM 1912 C C . GLU A 1 238 ? 12.541 -10.544 -8.388 1.00 97.75 238 GLU A C 1
ATOM 1914 O O . GLU A 1 238 ? 12.292 -10.966 -9.514 1.00 97.75 238 GLU A O 1
ATOM 1919 N N . GLY A 1 239 ? 12.939 -9.290 -8.189 1.00 97.56 239 GLY A N 1
ATOM 1920 C CA . GLY A 1 239 ? 13.126 -8.291 -9.233 1.00 97.56 239 GLY A CA 1
ATOM 1921 C C . GLY A 1 239 ? 14.150 -8.692 -10.280 1.00 97.56 239 GLY A C 1
ATOM 1922 O O . GLY A 1 239 ? 13.929 -8.458 -11.465 1.00 97.56 239 GLY A O 1
ATOM 1923 N N . LYS A 1 240 ? 15.226 -9.369 -9.867 1.00 97.88 240 LYS A N 1
ATOM 1924 C CA . LYS A 1 240 ? 16.201 -9.952 -10.790 1.00 97.88 240 LYS A CA 1
ATOM 1925 C C . LYS A 1 240 ? 15.554 -10.972 -11.727 1.00 97.88 240 LYS A C 1
ATOM 1927 O O . LYS A 1 240 ? 15.799 -10.928 -12.928 1.00 97.88 240 LYS A O 1
ATOM 1932 N N . VAL A 1 241 ? 14.715 -11.861 -11.192 1.00 98.12 241 VAL A N 1
ATOM 1933 C CA . VAL A 1 241 ? 14.007 -12.885 -11.982 1.00 98.12 241 VAL A CA 1
ATOM 1934 C C . VAL A 1 241 ? 13.119 -12.225 -13.040 1.00 98.12 241 VAL A C 1
ATOM 1936 O O . VAL A 1 241 ? 13.148 -12.630 -14.199 1.00 98.12 241 VAL A O 1
ATOM 1939 N N . VAL A 1 242 ? 12.395 -11.161 -12.676 1.00 97.69 242 VAL A N 1
ATOM 1940 C CA . VAL A 1 242 ? 11.582 -10.380 -13.626 1.00 97.69 242 VAL A CA 1
ATOM 1941 C C . VAL A 1 242 ? 12.459 -9.678 -14.666 1.00 97.69 242 VAL A C 1
ATOM 1943 O O . VAL A 1 242 ? 12.213 -9.783 -15.863 1.00 97.69 242 VAL A O 1
ATOM 1946 N N . TYR A 1 243 ? 13.500 -8.973 -14.224 1.00 97.44 243 TYR A N 1
ATOM 1947 C CA . TYR A 1 243 ? 14.373 -8.174 -15.084 1.00 97.44 243 TYR A CA 1
ATOM 1948 C C . TYR A 1 243 ? 15.095 -9.026 -16.142 1.00 97.44 243 TYR A C 1
ATOM 1950 O O . TYR A 1 243 ? 15.258 -8.590 -17.282 1.00 97.44 243 TYR A O 1
ATOM 1958 N N . GLU A 1 244 ? 15.501 -10.246 -15.784 1.00 97.19 244 GLU A N 1
ATOM 1959 C CA . GLU A 1 244 ? 16.140 -11.214 -16.687 1.00 97.19 244 GLU A CA 1
ATOM 1960 C C . GLU A 1 244 ? 15.133 -11.999 -17.554 1.00 97.19 244 GLU A C 1
ATOM 1962 O O . GLU A 1 244 ? 15.540 -12.812 -18.386 1.00 97.19 244 GLU A O 1
ATOM 1967 N N . GLY A 1 245 ? 13.829 -11.742 -17.392 1.00 96.06 245 GLY A N 1
ATOM 1968 C CA . GLY A 1 245 ? 12.744 -12.364 -18.152 1.00 96.06 245 GLY A CA 1
ATOM 1969 C C . GLY A 1 245 ? 12.498 -13.830 -17.820 1.00 96.06 245 GLY A C 1
ATOM 1970 O O . GLY A 1 245 ? 12.168 -14.622 -18.700 1.00 96.06 245 GLY A O 1
ATOM 1971 N N . LEU A 1 246 ? 12.690 -14.194 -16.552 1.00 96.62 246 LEU A N 1
ATOM 1972 C CA . LEU A 1 246 ? 12.522 -15.551 -16.033 1.00 96.62 246 LEU A CA 1
ATOM 1973 C C . LEU A 1 246 ? 11.223 -15.732 -15.228 1.00 96.62 246 LEU A C 1
ATOM 1975 O O . LEU A 1 246 ? 10.925 -16.850 -14.815 1.00 96.62 246 LEU A O 1
ATOM 1979 N N . GLU A 1 247 ? 10.463 -14.660 -14.985 1.00 96.44 247 GLU A N 1
ATOM 1980 C CA . GLU A 1 247 ? 9.186 -14.702 -14.260 1.00 96.44 247 GLU A CA 1
ATOM 1981 C C . GLU A 1 247 ? 8.037 -15.141 -15.192 1.00 96.44 247 GLU A C 1
ATOM 1983 O O . GLU A 1 247 ? 7.720 -14.416 -16.141 1.00 96.44 247 GLU A O 1
ATOM 1988 N N . PRO A 1 248 ? 7.366 -16.282 -14.924 1.00 94.06 248 PRO A N 1
ATOM 1989 C CA . PRO A 1 248 ? 6.276 -16.778 -15.766 1.00 94.06 248 PRO A CA 1
ATOM 1990 C C . PRO A 1 248 ? 5.090 -15.816 -15.902 1.00 94.06 248 PRO A C 1
ATOM 1992 O O . PRO A 1 248 ? 4.462 -15.765 -16.954 1.00 94.06 248 PRO A O 1
ATOM 1995 N N . GLN A 1 249 ? 4.774 -15.035 -14.862 1.00 90.19 249 GLN A N 1
ATOM 1996 C CA . GLN A 1 249 ? 3.657 -14.080 -14.908 1.00 90.19 249 GLN A CA 1
ATOM 1997 C C . GLN A 1 249 ? 3.937 -12.849 -15.780 1.00 90.19 249 GLN A C 1
ATOM 1999 O O . GLN A 1 249 ? 3.032 -12.054 -16.036 1.00 90.19 249 GLN A O 1
ATOM 2004 N N . THR A 1 250 ? 5.175 -12.691 -16.247 1.00 93.38 250 THR A N 1
ATOM 2005 C CA . THR A 1 250 ? 5.587 -11.640 -17.177 1.00 93.38 250 THR A CA 1
ATOM 2006 C C . THR A 1 250 ? 6.314 -12.233 -18.379 1.00 93.38 250 THR A C 1
ATOM 2008 O O . THR A 1 250 ? 7.320 -11.686 -18.827 1.00 93.38 250 THR A O 1
ATOM 2011 N N . GLU A 1 251 ? 5.841 -13.371 -18.897 1.00 93.06 251 GLU A N 1
ATOM 2012 C CA . GLU A 1 251 ? 6.398 -13.965 -20.113 1.00 93.06 251 GLU A CA 1
ATOM 2013 C C . GLU A 1 251 ? 6.416 -12.931 -21.255 1.00 93.06 251 GLU A C 1
ATOM 2015 O O . GLU A 1 251 ? 5.401 -12.320 -21.588 1.00 93.06 251 GLU A O 1
ATOM 2020 N N . GLY A 1 252 ? 7.600 -12.701 -21.830 1.00 89.75 252 GLY A N 1
ATOM 2021 C CA . GLY A 1 252 ? 7.835 -11.673 -22.849 1.00 89.75 252 GLY A CA 1
ATOM 2022 C C . GLY A 1 252 ? 8.414 -10.354 -22.321 1.00 89.75 252 GLY A C 1
ATOM 2023 O O . GLY A 1 252 ? 8.938 -9.575 -23.117 1.00 89.75 252 GLY A O 1
ATOM 2024 N N . LEU A 1 253 ? 8.403 -10.111 -21.007 1.00 94.31 253 LEU A N 1
ATOM 2025 C CA . LEU A 1 253 ? 9.155 -9.016 -20.391 1.00 94.31 253 LEU A CA 1
ATOM 2026 C C . LEU A 1 253 ? 10.601 -9.462 -20.180 1.00 94.31 253 LEU A C 1
ATOM 2028 O O . LEU A 1 253 ? 10.850 -10.401 -19.435 1.00 94.31 253 LEU A O 1
ATOM 2032 N N . ASN A 1 254 ? 11.567 -8.793 -20.809 1.00 95.44 254 ASN A N 1
ATOM 2033 C CA . ASN A 1 254 ? 12.983 -9.044 -20.541 1.00 95.44 254 ASN A CA 1
ATOM 2034 C C . ASN A 1 254 ? 13.807 -7.762 -20.694 1.00 95.44 254 ASN A C 1
ATOM 2036 O O . ASN A 1 254 ? 14.239 -7.394 -21.788 1.00 95.44 254 ASN A O 1
ATOM 2040 N N . CYS A 1 255 ? 14.032 -7.081 -19.573 1.00 95.12 255 CYS A N 1
ATOM 2041 C CA . CYS A 1 255 ? 14.790 -5.835 -19.520 1.00 95.12 255 CYS A CA 1
ATOM 2042 C C . CYS A 1 255 ? 16.273 -6.060 -19.866 1.00 95.12 255 CYS A C 1
ATOM 2044 O O . CYS A 1 255 ? 16.908 -5.221 -20.514 1.00 95.12 255 CYS A O 1
ATOM 2046 N N . ALA A 1 256 ? 16.823 -7.212 -19.469 1.00 96.00 256 ALA A N 1
ATOM 2047 C CA . ALA A 1 256 ? 18.232 -7.548 -19.643 1.00 96.00 256 ALA A CA 1
ATOM 2048 C C . ALA A 1 256 ? 18.655 -7.704 -21.114 1.00 96.00 256 ALA A C 1
ATOM 2050 O O . ALA A 1 256 ? 19.833 -7.522 -21.416 1.00 96.00 256 ALA A O 1
ATOM 2051 N N . VAL A 1 257 ? 17.728 -7.978 -22.042 1.00 94.88 257 VAL A N 1
ATOM 2052 C CA . VAL A 1 257 ? 18.037 -8.053 -23.486 1.00 94.88 257 VAL A CA 1
ATOM 2053 C C . VAL A 1 257 ? 18.600 -6.727 -24.010 1.00 94.88 257 VAL A C 1
ATOM 2055 O O . VAL A 1 257 ? 19.496 -6.730 -24.853 1.00 94.88 257 VAL A O 1
ATOM 2058 N N . CYS A 1 258 ? 18.117 -5.598 -23.485 1.00 95.06 258 CYS A N 1
ATOM 2059 C CA . CYS A 1 258 ? 18.568 -4.264 -23.885 1.00 95.06 258 CYS A CA 1
ATOM 2060 C C . CYS A 1 258 ? 19.579 -3.671 -22.898 1.00 95.06 258 CYS A C 1
ATOM 2062 O O . CYS A 1 258 ? 20.566 -3.064 -23.315 1.00 95.06 258 CYS A O 1
ATOM 2064 N N . HIS A 1 259 ? 19.341 -3.843 -21.596 1.00 95.00 259 HIS A N 1
ATOM 2065 C CA . HIS A 1 259 ? 20.100 -3.182 -20.529 1.00 95.00 259 HIS A CA 1
ATOM 2066 C C . HIS A 1 259 ? 21.189 -4.063 -19.893 1.00 95.00 259 HIS A C 1
ATOM 2068 O O . HIS A 1 259 ? 21.926 -3.590 -19.032 1.00 95.00 259 HIS A O 1
ATOM 2074 N N . GLY A 1 260 ? 21.300 -5.328 -20.310 1.00 94.81 260 GLY A N 1
ATOM 2075 C CA . GLY A 1 260 ? 22.262 -6.301 -19.793 1.00 94.81 260 GLY A CA 1
ATOM 2076 C C . GLY A 1 260 ? 21.923 -6.815 -18.394 1.00 94.81 260 GLY A C 1
ATOM 2077 O O . GLY A 1 260 ? 21.357 -6.105 -17.563 1.00 94.81 260 GLY A O 1
ATOM 2078 N N . THR A 1 261 ? 22.313 -8.056 -18.096 1.00 94.62 261 THR A N 1
ATOM 2079 C CA . THR A 1 261 ? 22.130 -8.692 -16.770 1.00 94.62 261 THR A CA 1
ATOM 2080 C C . THR A 1 261 ? 22.996 -8.063 -15.676 1.00 94.62 261 THR A C 1
ATOM 2082 O O . THR A 1 261 ? 22.732 -8.205 -14.489 1.00 94.62 261 THR A O 1
ATOM 2085 N N . ASN A 1 262 ? 24.042 -7.344 -16.073 1.00 90.81 262 ASN A N 1
ATOM 2086 C CA . ASN A 1 262 ? 24.949 -6.601 -15.204 1.00 90.81 262 ASN A CA 1
ATOM 2087 C C . ASN A 1 262 ? 24.760 -5.077 -15.319 1.00 90.81 262 ASN A C 1
ATOM 2089 O O . ASN A 1 262 ? 25.634 -4.326 -14.884 1.00 90.81 262 ASN A O 1
ATOM 2093 N N . GLY A 1 263 ? 23.664 -4.627 -15.942 1.00 87.75 263 GLY A N 1
ATOM 2094 C CA . GLY A 1 263 ? 23.367 -3.213 -16.172 1.00 87.75 263 GLY A CA 1
ATOM 2095 C C . GLY A 1 263 ? 24.205 -2.566 -17.279 1.00 87.75 263 GLY A C 1
ATOM 2096 O O . GLY A 1 263 ? 24.141 -1.350 -17.438 1.00 87.75 263 GLY A O 1
ATOM 2097 N N . ILE A 1 264 ? 25.013 -3.344 -18.017 1.00 90.25 264 ILE A N 1
ATOM 2098 C CA . ILE A 1 264 ? 25.745 -2.866 -19.195 1.00 90.25 264 ILE A CA 1
ATOM 2099 C C . ILE A 1 264 ? 24.800 -2.880 -20.401 1.00 90.25 264 ILE A C 1
ATOM 2101 O O . ILE A 1 264 ? 24.392 -3.968 -20.815 1.00 90.25 264 ILE A O 1
ATOM 2105 N N . PRO A 1 265 ? 24.507 -1.725 -21.023 1.00 92.44 265 PRO A N 1
ATOM 2106 C CA . PRO A 1 265 ? 23.676 -1.675 -22.219 1.00 92.44 265 PRO A CA 1
ATOM 2107 C C . PRO A 1 265 ? 24.199 -2.594 -23.328 1.00 92.44 265 PRO A C 1
ATOM 2109 O O . PRO A 1 265 ? 25.360 -2.508 -23.729 1.00 92.44 265 PRO A O 1
ATOM 2112 N N . LEU A 1 266 ? 23.322 -3.454 -23.845 1.00 92.56 266 LEU A N 1
ATOM 2113 C CA . LEU A 1 266 ? 23.593 -4.346 -24.978 1.00 92.56 266 LEU A CA 1
ATOM 2114 C C . LEU A 1 266 ? 23.063 -3.781 -26.303 1.00 92.56 266 LEU A C 1
ATOM 2116 O O . LEU A 1 266 ? 23.430 -4.265 -27.372 1.00 92.56 266 LEU A O 1
ATOM 2120 N N . MET A 1 267 ? 22.225 -2.742 -26.244 1.00 89.31 267 MET A N 1
ATOM 2121 C CA . MET A 1 267 ? 21.692 -2.040 -27.412 1.00 89.31 267 MET A CA 1
ATOM 2122 C C . MET A 1 267 ? 22.112 -0.571 -27.438 1.00 89.31 267 MET A C 1
ATOM 2124 O O . MET A 1 267 ? 22.175 0.104 -26.410 1.00 89.31 267 MET A O 1
ATOM 2128 N N . THR A 1 268 ? 22.364 -0.047 -28.639 1.00 85.25 268 THR A N 1
ATOM 2129 C CA . THR A 1 268 ? 22.671 1.373 -28.835 1.00 85.25 268 THR A CA 1
ATOM 2130 C C . THR A 1 268 ? 21.503 2.241 -28.373 1.00 85.25 268 THR A C 1
ATOM 2132 O O . THR A 1 268 ? 20.378 2.084 -28.842 1.00 85.25 268 THR A O 1
ATOM 2135 N N . GLY A 1 269 ? 21.781 3.178 -27.466 1.00 84.25 269 GLY A N 1
ATOM 2136 C CA . GLY A 1 269 ? 20.774 4.080 -26.906 1.00 84.25 269 GLY A CA 1
ATOM 2137 C C . GLY A 1 269 ? 19.976 3.503 -25.733 1.00 84.25 269 GLY A C 1
ATOM 2138 O O . GLY A 1 269 ? 19.131 4.219 -25.201 1.00 84.25 269 GLY A O 1
ATOM 2139 N N . ALA A 1 270 ? 20.241 2.261 -25.307 1.00 90.69 270 ALA A N 1
ATOM 2140 C CA . ALA A 1 270 ? 19.716 1.761 -24.042 1.00 90.69 270 ALA A CA 1
ATOM 2141 C C . ALA A 1 270 ? 20.394 2.477 -22.864 1.00 90.69 270 ALA A C 1
ATOM 2143 O O . ALA A 1 270 ? 21.582 2.804 -22.900 1.00 90.69 270 ALA A O 1
ATOM 2144 N N . PHE A 1 271 ? 19.607 2.746 -21.828 1.00 91.88 271 PHE A N 1
ATOM 2145 C CA . PHE A 1 271 ? 20.041 3.489 -20.653 1.00 91.88 271 PHE A CA 1
ATOM 2146 C C . PHE A 1 271 ? 21.024 2.662 -19.808 1.00 91.88 271 PHE A C 1
ATOM 2148 O O . PHE A 1 271 ? 20.728 1.510 -19.481 1.00 91.88 271 PHE A O 1
ATOM 2155 N N . ASP A 1 272 ? 22.181 3.237 -19.461 1.00 93.19 272 ASP A N 1
ATOM 2156 C CA . ASP A 1 272 ? 23.155 2.619 -18.551 1.00 93.19 272 ASP A CA 1
ATOM 2157 C C . ASP A 1 272 ? 22.757 2.904 -17.100 1.00 93.19 272 ASP A C 1
ATOM 2159 O O . ASP A 1 272 ? 22.836 4.046 -16.643 1.00 93.19 272 ASP A O 1
ATOM 2163 N N . PHE A 1 273 ? 22.322 1.864 -16.384 1.00 92.94 273 PHE A N 1
ATOM 2164 C CA . PHE A 1 273 ? 21.878 1.961 -14.991 1.00 92.94 273 PHE A CA 1
ATOM 2165 C C . PHE A 1 273 ? 23.023 2.004 -13.977 1.00 92.94 273 PHE A C 1
ATOM 2167 O O . PHE A 1 273 ? 22.756 2.159 -12.787 1.00 92.94 273 PHE A O 1
ATOM 2174 N N . ARG A 1 274 ? 24.276 1.824 -14.411 1.00 94.56 274 ARG A N 1
ATOM 2175 C CA . ARG A 1 274 ? 25.452 1.797 -13.526 1.00 94.56 274 ARG A CA 1
ATOM 2176 C C . ARG A 1 274 ? 26.059 3.174 -13.322 1.00 94.56 274 ARG A C 1
ATOM 2178 O O . ARG A 1 274 ? 26.770 3.369 -12.340 1.00 94.56 274 ARG A O 1
ATOM 2185 N N . ASP A 1 275 ? 25.833 4.102 -14.252 1.00 95.12 275 ASP A N 1
ATOM 2186 C CA . ASP A 1 275 ? 26.310 5.476 -14.122 1.00 95.12 275 ASP A CA 1
ATOM 2187 C C . ASP A 1 275 ? 25.300 6.304 -13.307 1.00 95.12 275 ASP A C 1
ATOM 2189 O O . ASP A 1 275 ? 24.250 6.687 -13.831 1.00 95.12 275 ASP A O 1
ATOM 2193 N N . PRO A 1 276 ? 25.599 6.627 -12.032 1.00 95.25 276 PRO A N 1
ATOM 2194 C CA . PRO A 1 276 ? 24.699 7.403 -11.185 1.00 95.25 276 PRO A CA 1
ATOM 2195 C C . PRO A 1 276 ? 24.469 8.834 -11.691 1.00 95.25 276 PRO A C 1
ATOM 2197 O O . PRO A 1 276 ? 23.550 9.495 -11.212 1.00 95.25 276 PRO A O 1
ATOM 2200 N N . ASN A 1 277 ? 25.303 9.338 -12.608 1.00 96.88 277 ASN A N 1
ATOM 2201 C CA . ASN A 1 277 ? 25.178 10.680 -13.175 1.00 96.88 277 ASN A CA 1
ATOM 2202 C C . ASN A 1 277 ? 24.487 10.692 -14.544 1.00 96.88 277 ASN A C 1
ATOM 2204 O O . ASN A 1 277 ? 24.350 11.763 -15.136 1.00 96.88 277 ASN A O 1
ATOM 2208 N N . ASN A 1 278 ? 24.044 9.535 -15.044 1.00 95.12 278 ASN A N 1
ATOM 2209 C CA . ASN A 1 278 ? 23.301 9.462 -16.292 1.00 95.12 278 ASN A CA 1
ATOM 2210 C C . ASN A 1 278 ? 21.981 10.236 -16.156 1.00 95.12 278 ASN A C 1
ATOM 2212 O O . ASN A 1 278 ? 21.244 10.053 -15.188 1.00 95.12 278 ASN A O 1
ATOM 2216 N N . MET A 1 279 ? 21.714 11.141 -17.094 1.00 96.00 279 MET A N 1
ATOM 2217 C CA . MET A 1 279 ? 20.587 12.071 -17.011 1.00 96.00 279 MET A CA 1
ATOM 2218 C C . MET A 1 279 ? 19.323 11.438 -17.580 1.00 96.00 279 MET A C 1
ATOM 2220 O O . MET A 1 279 ? 19.390 10.633 -18.509 1.00 96.00 279 MET A O 1
ATOM 2224 N N . ASP A 1 280 ? 18.163 11.851 -17.076 1.00 95.25 280 ASP A N 1
ATOM 2225 C CA . ASP A 1 280 ? 16.889 11.500 -17.703 1.00 95.25 280 ASP A CA 1
ATOM 2226 C C . ASP A 1 280 ? 16.849 11.879 -19.190 1.00 95.25 280 ASP A C 1
ATOM 2228 O O . ASP A 1 280 ? 17.492 12.825 -19.655 1.00 95.25 280 ASP A O 1
ATOM 2232 N N . THR A 1 281 ? 16.066 11.124 -19.950 1.00 92.69 281 THR A N 1
ATOM 2233 C CA . THR A 1 281 ? 15.941 11.323 -21.385 1.00 92.69 281 THR A CA 1
ATOM 2234 C C . THR A 1 281 ? 15.177 12.604 -21.704 1.00 92.69 281 THR A C 1
ATOM 2236 O O . THR A 1 281 ? 14.103 12.863 -21.170 1.00 92.69 281 THR A O 1
ATOM 2239 N N . THR A 1 282 ? 15.691 13.382 -22.653 1.00 94.75 282 THR A N 1
ATOM 2240 C CA . THR A 1 282 ? 15.028 14.591 -23.165 1.00 94.75 282 THR A CA 1
ATOM 2241 C C . THR A 1 282 ? 13.914 14.289 -24.168 1.00 94.75 282 THR A C 1
ATOM 2243 O O . THR A 1 282 ? 13.282 15.209 -24.680 1.00 94.75 282 THR A O 1
ATOM 2246 N N . LYS A 1 283 ? 13.684 13.007 -24.487 1.00 93.75 283 LYS A N 1
ATOM 2247 C CA . LYS A 1 283 ? 12.656 12.575 -25.442 1.00 93.75 283 LYS A CA 1
ATOM 2248 C C . LYS A 1 283 ? 11.242 12.630 -24.868 1.00 93.75 283 LYS A C 1
ATOM 2250 O O . LYS A 1 283 ? 10.293 12.603 -25.639 1.00 93.75 283 LYS A O 1
ATOM 2255 N N . MET A 1 284 ? 11.112 12.693 -23.545 1.00 92.75 284 MET A N 1
ATOM 2256 C CA . MET A 1 284 ? 9.824 12.660 -22.861 1.00 92.75 284 MET A CA 1
ATOM 2257 C C . MET A 1 284 ? 9.345 14.077 -22.512 1.00 92.75 284 MET A C 1
ATOM 2259 O O . MET A 1 284 ? 10.157 14.906 -22.095 1.00 92.75 284 MET A O 1
ATOM 2263 N N . PRO A 1 285 ? 8.038 14.376 -22.627 1.00 90.00 285 PRO A N 1
ATOM 2264 C CA . PRO A 1 285 ? 7.492 15.692 -22.282 1.00 90.00 285 PRO A CA 1
ATOM 2265 C C . PRO A 1 285 ? 7.563 15.993 -20.777 1.00 90.00 285 PRO A C 1
ATOM 2267 O O . PRO A 1 285 ? 7.671 17.150 -20.385 1.00 90.00 285 PRO A O 1
ATOM 2270 N N . ASP A 1 286 ? 7.539 14.956 -19.937 1.00 89.06 286 ASP A N 1
ATOM 2271 C CA . ASP A 1 286 ? 7.713 15.021 -18.483 1.00 89.06 286 ASP A CA 1
ATOM 2272 C C . ASP A 1 286 ? 9.181 14.796 -18.067 1.00 89.06 286 ASP A C 1
ATOM 2274 O O . ASP A 1 286 ? 9.453 14.242 -17.001 1.00 89.06 286 ASP A O 1
ATOM 2278 N N . HIS A 1 287 ? 10.135 15.169 -18.928 1.00 92.94 287 HIS A N 1
ATOM 2279 C CA . HIS A 1 287 ? 11.568 15.097 -18.643 1.00 92.94 287 HIS A CA 1
ATOM 2280 C C . HIS A 1 287 ? 11.937 15.880 -17.375 1.00 92.94 287 HIS A C 1
ATOM 2282 O O . HIS A 1 287 ? 11.570 17.047 -17.219 1.00 92.94 287 HIS A O 1
ATOM 2288 N N . MET A 1 288 ? 12.734 15.258 -16.506 1.00 94.31 288 MET A N 1
ATOM 2289 C CA . MET A 1 288 ? 13.329 15.912 -15.342 1.00 94.31 288 MET A CA 1
ATOM 2290 C C . MET A 1 288 ? 14.851 15.957 -15.507 1.00 94.31 288 MET A C 1
ATOM 2292 O O . MET A 1 288 ? 15.458 14.895 -15.592 1.00 94.31 288 MET A O 1
ATOM 2296 N N . PRO A 1 289 ? 15.515 17.128 -15.502 1.00 95.00 289 PRO A N 1
ATOM 2297 C CA . PRO A 1 289 ? 16.964 17.234 -15.694 1.00 95.00 289 PRO A CA 1
ATOM 2298 C C . PRO A 1 289 ? 17.733 16.822 -14.425 1.00 95.00 289 PRO A C 1
ATOM 2300 O O . PRO A 1 289 ? 18.488 17.603 -13.849 1.00 95.00 289 PRO A O 1
ATOM 2303 N N . LEU A 1 290 ? 17.521 15.584 -13.982 1.00 96.25 290 LEU A N 1
ATOM 2304 C CA . LEU A 1 290 ? 18.100 14.976 -12.796 1.00 96.25 290 LEU A CA 1
ATOM 2305 C C . LEU A 1 290 ? 19.007 13.802 -13.194 1.00 96.25 290 LEU A C 1
ATOM 2307 O O . LEU A 1 290 ? 18.657 13.033 -14.100 1.00 96.25 290 LEU A O 1
ATOM 2311 N N . PRO A 1 291 ? 20.154 13.638 -12.518 1.00 96.69 291 PRO A N 1
ATOM 2312 C CA . PRO A 1 291 ? 20.969 12.440 -12.652 1.00 96.69 291 PRO A CA 1
ATOM 2313 C C . PRO A 1 291 ? 20.286 11.246 -11.972 1.00 96.69 291 PRO A C 1
ATOM 2315 O O . PRO A 1 291 ? 19.574 11.418 -10.984 1.00 96.69 291 PRO A O 1
ATOM 2318 N N . LEU A 1 292 ? 20.552 10.035 -12.461 1.00 95.12 292 LEU A N 1
ATOM 2319 C CA . LEU A 1 292 ? 19.936 8.778 -12.018 1.00 95.12 292 LEU A CA 1
ATOM 2320 C C . LEU A 1 292 ? 19.894 8.595 -10.491 1.00 95.12 292 LEU A C 1
ATOM 2322 O O . LEU A 1 292 ? 18.873 8.196 -9.931 1.00 95.12 292 LEU A O 1
ATOM 2326 N N . LYS A 1 293 ? 20.985 8.932 -9.799 1.00 93.31 293 LYS A N 1
ATOM 2327 C CA . LYS A 1 293 ? 21.087 8.837 -8.330 1.00 93.31 293 LYS A CA 1
ATOM 2328 C C . LYS A 1 293 ? 20.061 9.689 -7.568 1.00 93.31 293 LYS A C 1
ATOM 2330 O O . LYS A 1 293 ? 19.733 9.354 -6.429 1.00 93.31 293 LYS A O 1
ATOM 2335 N N . ASP A 1 294 ? 19.581 10.759 -8.199 1.00 94.50 294 ASP A N 1
ATOM 2336 C CA . ASP A 1 294 ? 18.665 11.756 -7.641 1.00 94.50 294 ASP A CA 1
ATOM 2337 C C . ASP A 1 294 ? 17.247 11.627 -8.230 1.00 94.50 294 ASP A C 1
ATOM 2339 O O . ASP A 1 294 ? 16.386 12.466 -7.966 1.00 94.50 294 ASP A O 1
ATOM 2343 N N . TRP A 1 295 ? 16.979 10.590 -9.033 1.00 94.25 295 TRP A N 1
ATOM 2344 C CA . TRP A 1 295 ? 15.641 10.341 -9.566 1.00 94.25 295 TRP A CA 1
ATOM 2345 C C . TRP A 1 295 ? 14.646 10.033 -8.437 1.00 94.25 295 TRP A C 1
ATOM 2347 O O . TRP A 1 295 ? 14.931 9.170 -7.595 1.00 94.25 295 TRP A O 1
ATOM 2357 N N . PRO A 1 296 ? 13.465 10.680 -8.431 1.00 93.25 296 PRO A N 1
ATOM 2358 C CA . PRO A 1 296 ? 12.369 10.253 -7.575 1.00 93.25 296 PRO A CA 1
ATOM 2359 C C . PRO A 1 296 ? 11.827 8.898 -8.051 1.00 93.25 296 PRO A C 1
ATOM 2361 O O . PRO A 1 296 ? 11.961 8.542 -9.225 1.00 93.25 296 PRO A O 1
ATOM 2364 N N . ASP A 1 297 ? 11.195 8.147 -7.151 1.00 92.50 297 ASP A N 1
ATOM 2365 C CA . ASP A 1 297 ? 10.691 6.793 -7.429 1.00 92.50 297 ASP A CA 1
ATOM 2366 C C . ASP A 1 297 ? 9.738 6.772 -8.637 1.00 92.50 297 ASP A C 1
ATOM 2368 O O . ASP A 1 297 ? 9.862 5.938 -9.531 1.00 92.50 297 ASP A O 1
ATOM 2372 N N . GLU A 1 298 ? 8.862 7.768 -8.732 1.00 89.94 298 GLU A N 1
ATOM 2373 C CA . GLU A 1 298 ? 7.936 7.956 -9.848 1.00 89.94 298 GLU A CA 1
ATOM 2374 C C . GLU A 1 298 ? 8.601 8.102 -11.221 1.00 89.94 298 GLU A C 1
ATOM 2376 O O . GLU A 1 298 ? 7.975 7.811 -12.241 1.00 89.94 298 GLU A O 1
ATOM 2381 N N . LEU A 1 299 ? 9.841 8.597 -11.279 1.00 92.31 299 LEU A N 1
ATOM 2382 C CA . LEU A 1 299 ? 10.543 8.795 -12.542 1.00 92.31 299 LEU A CA 1
ATOM 2383 C C . LEU A 1 299 ? 11.026 7.453 -13.090 1.00 92.31 299 LEU A C 1
ATOM 2385 O O . LEU A 1 299 ? 10.812 7.188 -14.270 1.00 92.31 299 LEU A O 1
ATOM 2389 N N . TYR A 1 300 ? 11.575 6.578 -12.238 1.00 90.44 300 TYR A N 1
ATOM 2390 C CA . TYR A 1 300 ? 11.873 5.189 -12.615 1.00 90.44 300 TYR A CA 1
ATOM 2391 C C . TYR A 1 300 ? 10.630 4.523 -13.201 1.00 90.44 300 TYR A C 1
ATOM 2393 O O . TYR A 1 300 ? 10.634 4.066 -14.349 1.00 90.44 300 TYR A O 1
ATOM 2401 N N . TYR A 1 301 ? 9.542 4.614 -12.442 1.00 89.25 301 TYR A N 1
ATOM 2402 C CA . TYR A 1 301 ? 8.284 3.984 -12.774 1.00 89.25 301 TYR A CA 1
ATOM 2403 C C . TYR A 1 301 ? 7.691 4.492 -14.086 1.00 89.25 301 TYR A C 1
ATOM 2405 O O . TYR A 1 301 ? 7.284 3.702 -14.939 1.00 89.25 301 TYR A O 1
ATOM 2413 N N . LYS A 1 302 ? 7.691 5.810 -14.325 1.00 91.00 302 LYS A N 1
ATOM 2414 C CA . LYS A 1 302 ? 7.191 6.400 -15.578 1.00 91.00 302 LYS A CA 1
ATOM 2415 C C . LYS A 1 302 ? 7.998 5.948 -16.794 1.00 91.00 302 LYS A C 1
ATOM 2417 O O . LYS A 1 302 ? 7.400 5.652 -17.825 1.00 91.00 302 LYS A O 1
ATOM 2422 N N . ARG A 1 303 ? 9.330 5.864 -16.701 1.00 92.25 303 ARG A N 1
ATOM 2423 C CA . ARG A 1 303 ? 10.192 5.482 -17.840 1.00 92.25 303 ARG A CA 1
ATOM 2424 C C . ARG A 1 303 ? 10.021 4.016 -18.239 1.00 92.25 303 ARG A C 1
ATOM 2426 O O . ARG A 1 303 ? 10.166 3.686 -19.414 1.00 92.25 303 ARG A O 1
ATOM 2433 N N . VAL A 1 304 ? 9.658 3.154 -17.290 1.00 92.06 304 VAL A N 1
ATOM 2434 C CA . VAL A 1 304 ? 9.326 1.750 -17.562 1.00 92.06 304 VAL A CA 1
ATOM 2435 C C . VAL A 1 304 ? 7.883 1.600 -18.039 1.00 92.06 304 VAL A C 1
ATOM 2437 O O . VAL A 1 304 ? 7.624 0.926 -19.033 1.00 92.06 304 VAL A O 1
ATOM 2440 N N . THR A 1 305 ? 6.932 2.242 -17.364 1.00 90.56 305 THR A N 1
ATOM 2441 C CA . THR A 1 305 ? 5.502 2.046 -17.640 1.00 90.56 305 THR A CA 1
ATOM 2442 C C . THR A 1 305 ? 5.030 2.726 -18.922 1.00 90.56 305 THR A C 1
ATOM 2444 O O . THR A 1 305 ? 4.204 2.152 -19.630 1.00 90.56 305 THR A O 1
ATOM 2447 N N . ARG A 1 306 ? 5.567 3.907 -19.251 1.00 90.00 306 ARG A N 1
ATOM 2448 C CA . ARG A 1 306 ? 5.218 4.683 -20.458 1.00 90.00 306 ARG A CA 1
ATOM 2449 C C . ARG A 1 306 ? 6.136 4.408 -21.638 1.00 90.00 306 ARG A C 1
ATOM 2451 O O . ARG A 1 306 ? 5.821 4.798 -22.757 1.00 90.00 306 ARG A O 1
ATOM 2458 N N . GLY A 1 307 ? 7.257 3.738 -21.392 1.00 90.94 307 GLY A N 1
ATOM 2459 C CA . GLY A 1 307 ? 8.311 3.604 -22.380 1.00 90.94 307 GLY A CA 1
ATOM 2460 C C . GLY A 1 307 ? 8.981 4.943 -22.674 1.00 90.94 307 GLY A C 1
ATOM 2461 O O . GLY A 1 307 ? 8.757 5.942 -21.985 1.00 90.94 307 GLY A O 1
ATOM 2462 N N . ILE A 1 308 ? 9.827 4.952 -23.701 1.00 93.38 308 ILE A N 1
ATOM 2463 C CA . ILE A 1 308 ? 10.524 6.158 -24.151 1.00 93.38 308 ILE A CA 1
ATOM 2464 C C . ILE A 1 308 ? 10.205 6.415 -25.620 1.00 93.38 308 ILE A C 1
ATOM 2466 O O . ILE A 1 308 ? 10.515 5.582 -26.481 1.00 93.38 308 ILE A O 1
ATOM 2470 N N . ASP A 1 309 ? 9.670 7.602 -25.904 1.00 92.50 309 ASP A N 1
ATOM 2471 C CA . ASP A 1 309 ? 9.336 8.049 -27.254 1.00 92.50 309 ASP A CA 1
ATOM 2472 C C . ASP A 1 309 ? 10.525 7.922 -28.211 1.00 92.50 309 ASP A C 1
ATOM 2474 O O . ASP A 1 309 ? 11.686 8.148 -27.852 1.00 92.50 309 ASP A O 1
ATOM 2478 N N . ALA A 1 310 ? 10.239 7.549 -29.462 1.00 91.31 310 ALA A N 1
ATOM 2479 C CA . ALA A 1 310 ? 11.251 7.346 -30.501 1.00 91.31 310 ALA A CA 1
ATOM 2480 C C . ALA A 1 310 ? 12.432 6.467 -30.028 1.00 91.31 310 ALA A C 1
ATOM 2482 O O . ALA A 1 310 ? 13.613 6.779 -30.250 1.00 91.31 310 ALA A O 1
ATOM 2483 N N . SER A 1 311 ? 12.121 5.379 -29.320 1.00 91.75 311 SER A N 1
ATOM 2484 C CA . SER A 1 311 ? 13.081 4.363 -28.899 1.00 91.75 311 SER A CA 1
ATOM 2485 C C . SER A 1 311 ? 12.445 2.963 -28.884 1.00 91.75 311 SER A C 1
ATOM 2487 O O . SER A 1 311 ? 11.222 2.849 -28.916 1.00 91.75 311 SER A O 1
ATOM 2489 N N . PRO A 1 312 ? 13.255 1.895 -28.788 1.00 90.50 312 PRO A N 1
ATOM 2490 C CA . PRO A 1 312 ? 12.750 0.536 -28.582 1.00 90.50 312 PRO A CA 1
ATOM 2491 C C . PRO A 1 312 ? 12.140 0.260 -27.193 1.00 90.50 312 PRO A C 1
ATOM 2493 O O . PRO A 1 312 ? 11.618 -0.832 -26.983 1.00 90.50 312 PRO A O 1
ATOM 2496 N N . MET A 1 313 ? 12.229 1.188 -26.231 1.00 92.81 313 MET A N 1
ATOM 2497 C CA . MET A 1 313 ? 11.690 0.994 -24.881 1.00 92.81 313 MET A CA 1
ATOM 2498 C C . MET A 1 313 ? 10.162 1.135 -24.890 1.00 92.81 313 MET A C 1
ATOM 2500 O O . MET A 1 313 ? 9.639 2.249 -24.945 1.00 92.81 313 MET A O 1
ATOM 2504 N N . ALA A 1 314 ? 9.463 0.001 -24.850 1.00 91.50 314 ALA A N 1
ATOM 2505 C CA . ALA A 1 314 ? 8.006 -0.079 -24.923 1.00 91.50 314 ALA A CA 1
ATOM 2506 C C . ALA A 1 314 ? 7.301 0.397 -23.631 1.00 91.50 314 ALA A C 1
ATOM 2508 O O . ALA A 1 314 ? 7.905 0.371 -22.556 1.00 91.50 314 ALA A O 1
ATOM 2509 N N . PRO A 1 315 ? 6.014 0.794 -23.710 1.00 91.56 315 PRO A N 1
ATOM 2510 C CA . PRO A 1 315 ? 5.190 1.138 -22.549 1.00 91.56 315 PRO A CA 1
ATOM 2511 C C . PRO A 1 315 ? 4.751 -0.112 -21.776 1.00 91.56 315 PRO A C 1
ATOM 2513 O O . PRO A 1 315 ? 3.622 -0.590 -21.913 1.00 91.56 315 PRO A O 1
ATOM 2516 N N . TRP A 1 316 ? 5.641 -0.665 -20.949 1.00 91.94 316 TRP A N 1
ATOM 2517 C CA . TRP A 1 316 ? 5.400 -1.941 -20.267 1.00 91.94 316 TRP A CA 1
ATOM 2518 C C . TRP A 1 316 ? 4.223 -1.918 -19.288 1.00 91.94 316 TRP A C 1
ATOM 2520 O O . TRP A 1 316 ? 3.656 -2.972 -19.008 1.00 91.94 316 TRP A O 1
ATOM 2530 N N . GLY A 1 317 ? 3.811 -0.738 -18.817 1.00 88.50 317 GLY A N 1
ATOM 2531 C CA . GLY A 1 317 ? 2.680 -0.574 -17.900 1.00 88.50 317 GLY A CA 1
ATOM 2532 C C . GLY A 1 317 ? 1.331 -0.952 -18.514 1.00 88.50 317 GLY A C 1
ATOM 2533 O O . GLY A 1 317 ? 0.414 -1.294 -17.783 1.00 88.50 317 GLY A O 1
ATOM 2534 N N . MET A 1 318 ? 1.218 -0.947 -19.847 1.00 84.94 318 MET A N 1
ATOM 2535 C CA . MET A 1 318 ? 0.011 -1.408 -20.551 1.00 84.94 318 MET A CA 1
ATOM 2536 C C . MET A 1 318 ? -0.029 -2.924 -20.761 1.00 84.94 318 MET A C 1
ATOM 2538 O O . MET A 1 318 ? -1.049 -3.456 -21.192 1.00 84.94 318 MET A O 1
ATOM 2542 N N . ILE A 1 319 ? 1.099 -3.604 -20.552 1.00 89.19 319 ILE A N 1
ATOM 2543 C CA . ILE A 1 319 ? 1.309 -4.984 -21.001 1.00 89.19 319 ILE A CA 1
ATOM 2544 C C . ILE A 1 319 ? 1.463 -5.918 -19.803 1.00 89.19 319 ILE A C 1
ATOM 2546 O O . ILE A 1 319 ? 0.934 -7.027 -19.813 1.00 89.19 319 ILE A O 1
ATOM 2550 N N . PHE A 1 320 ? 2.171 -5.471 -18.764 1.00 92.19 320 PHE A N 1
ATOM 2551 C CA . PHE A 1 320 ? 2.548 -6.307 -17.633 1.00 92.19 320 PHE A CA 1
ATOM 2552 C C . PHE A 1 320 ? 2.035 -5.749 -16.305 1.00 92.19 320 PHE A C 1
ATOM 2554 O O . PHE A 1 320 ? 1.953 -4.530 -16.132 1.00 92.19 320 PHE A O 1
ATOM 2561 N N . PRO A 1 321 ? 1.733 -6.616 -15.318 1.00 90.62 321 PRO A N 1
ATOM 2562 C CA . PRO A 1 321 ? 1.287 -6.153 -14.015 1.00 90.62 321 PRO A CA 1
ATOM 2563 C C . PRO A 1 321 ? 2.350 -5.283 -13.339 1.00 90.62 321 PRO A C 1
ATOM 2565 O O . PRO A 1 321 ? 3.489 -5.703 -13.124 1.00 90.62 321 PRO A O 1
ATOM 2568 N N . HIS A 1 322 ? 1.940 -4.090 -12.917 1.00 91.75 322 HIS A N 1
ATOM 2569 C CA . HIS A 1 322 ? 2.798 -3.096 -12.271 1.00 91.75 322 HIS A CA 1
ATOM 2570 C C . HIS A 1 322 ? 3.549 -3.609 -11.032 1.00 91.75 322 HIS A C 1
ATOM 2572 O O . HIS A 1 322 ? 4.631 -3.116 -10.724 1.00 91.75 322 HIS A O 1
ATOM 2578 N N . LEU A 1 323 ? 3.011 -4.630 -10.350 1.00 94.31 323 LEU A N 1
ATOM 2579 C CA . LEU A 1 323 ? 3.698 -5.338 -9.269 1.00 94.31 323 LEU A CA 1
ATOM 2580 C C . LEU A 1 323 ? 5.101 -5.796 -9.685 1.00 94.31 323 LEU A C 1
ATOM 2582 O O . LEU A 1 323 ? 6.057 -5.601 -8.944 1.00 94.31 323 LEU A O 1
ATOM 2586 N N . TYR A 1 324 ? 5.217 -6.404 -10.864 1.00 95.88 324 TYR A N 1
ATOM 2587 C CA . TYR A 1 324 ? 6.474 -6.947 -11.368 1.00 95.88 324 TYR A CA 1
ATOM 2588 C C . TYR A 1 324 ? 7.401 -5.856 -11.892 1.00 95.88 324 TYR A C 1
ATOM 2590 O O . TYR A 1 324 ? 8.610 -5.955 -11.699 1.00 95.88 324 TYR A O 1
ATOM 2598 N N . LEU A 1 325 ? 6.847 -4.792 -12.478 1.00 95.06 325 LEU A N 1
ATOM 2599 C CA . LEU A 1 325 ? 7.627 -3.640 -12.937 1.00 95.06 325 LEU A CA 1
ATOM 2600 C C . LEU A 1 325 ? 8.351 -2.963 -11.765 1.00 95.06 325 LEU A C 1
ATOM 2602 O O . LEU A 1 325 ? 9.565 -2.788 -11.827 1.00 95.06 325 LEU A O 1
ATOM 2606 N N . TRP A 1 326 ? 7.656 -2.733 -10.645 1.00 95.81 326 TRP A N 1
ATOM 2607 C CA . TRP A 1 326 ? 8.283 -2.223 -9.420 1.00 95.81 326 TRP A CA 1
ATOM 2608 C C . TRP A 1 326 ? 9.401 -3.132 -8.895 1.00 95.81 326 TRP A C 1
ATOM 2610 O O . TRP A 1 326 ? 10.440 -2.642 -8.456 1.00 95.81 326 TRP A O 1
ATOM 2620 N N . LYS A 1 327 ? 9.226 -4.460 -8.955 1.00 97.31 327 LYS A N 1
ATOM 2621 C CA . LYS A 1 327 ? 10.284 -5.407 -8.563 1.00 97.31 327 LYS A CA 1
ATOM 2622 C C . LYS A 1 327 ? 11.489 -5.312 -9.502 1.00 97.31 327 LYS A C 1
ATOM 2624 O O . LYS A 1 327 ? 12.623 -5.236 -9.032 1.00 97.31 327 LYS A O 1
ATOM 2629 N N . ALA A 1 328 ? 11.262 -5.292 -10.815 1.00 96.75 328 ALA A N 1
ATOM 2630 C CA . ALA A 1 328 ? 12.328 -5.160 -11.805 1.00 96.75 328 ALA A CA 1
ATOM 2631 C C . ALA A 1 328 ? 13.117 -3.854 -11.618 1.00 96.75 328 ALA A C 1
ATOM 2633 O O . ALA A 1 328 ? 14.344 -3.864 -11.690 1.00 96.75 328 ALA A O 1
ATOM 2634 N N . GLU A 1 329 ? 12.433 -2.751 -11.311 1.00 95.00 329 GLU A N 1
ATOM 2635 C CA . GLU A 1 329 ? 13.057 -1.465 -10.985 1.00 95.00 329 GLU A CA 1
ATOM 2636 C C . GLU A 1 329 ? 13.857 -1.518 -9.685 1.00 95.00 329 GLU A C 1
ATOM 2638 O O . GLU A 1 329 ? 14.992 -1.036 -9.653 1.00 95.00 329 GLU A O 1
ATOM 2643 N N . ALA A 1 330 ? 13.316 -2.151 -8.636 1.00 96.44 330 ALA A N 1
ATOM 2644 C CA . ALA A 1 330 ? 14.032 -2.363 -7.379 1.00 96.44 330 ALA A CA 1
ATOM 2645 C C . ALA A 1 330 ? 15.378 -3.061 -7.608 1.00 96.44 330 ALA A C 1
ATOM 2647 O O . ALA A 1 330 ? 16.386 -2.656 -7.029 1.00 96.44 330 ALA A O 1
ATOM 2648 N N . TYR A 1 331 ? 15.415 -4.050 -8.508 1.00 97.31 331 TYR A N 1
ATOM 2649 C CA . TYR A 1 331 ? 16.654 -4.690 -8.939 1.00 97.31 331 TYR A CA 1
ATOM 2650 C C . TYR A 1 331 ? 17.528 -3.782 -9.815 1.00 97.31 331 TYR A C 1
ATOM 2652 O O . TYR A 1 331 ? 18.717 -3.636 -9.534 1.00 97.31 331 TYR A O 1
ATOM 2660 N N . ALA A 1 332 ? 16.972 -3.130 -10.838 1.00 95.88 332 ALA A N 1
ATOM 2661 C CA . ALA A 1 332 ? 17.735 -2.273 -11.748 1.00 95.88 332 ALA A CA 1
ATOM 2662 C C . ALA A 1 332 ? 18.449 -1.120 -11.017 1.00 95.88 332 ALA A C 1
ATOM 2664 O O . ALA A 1 332 ? 19.593 -0.787 -11.334 1.00 95.88 332 ALA A O 1
ATOM 2665 N N . ARG A 1 333 ? 17.828 -0.551 -9.977 1.00 94.06 333 ARG A N 1
ATOM 2666 C CA . ARG A 1 333 ? 18.442 0.493 -9.142 1.00 94.06 333 ARG A CA 1
ATOM 2667 C C . ARG A 1 333 ? 19.733 0.027 -8.462 1.00 94.06 333 ARG A C 1
ATOM 2669 O O . ARG A 1 333 ? 20.639 0.828 -8.240 1.00 94.06 333 ARG A O 1
ATOM 2676 N N . THR A 1 334 ? 19.868 -1.271 -8.186 1.00 95.62 334 THR A N 1
ATOM 2677 C CA . THR A 1 334 ? 21.068 -1.820 -7.535 1.00 95.62 334 THR A CA 1
ATOM 2678 C C . THR A 1 334 ? 22.336 -1.704 -8.376 1.00 95.62 334 THR A C 1
ATOM 2680 O O . THR A 1 334 ? 23.429 -1.802 -7.823 1.00 95.62 334 THR A O 1
ATOM 2683 N N . PHE A 1 335 ? 22.228 -1.448 -9.685 1.00 95.94 335 PHE A N 1
ATOM 2684 C CA . PHE A 1 335 ? 23.395 -1.291 -10.553 1.00 95.94 335 PHE A CA 1
ATOM 2685 C C . PHE A 1 335 ? 24.230 -0.038 -10.240 1.00 95.94 335 PHE A C 1
ATOM 2687 O O . PHE A 1 335 ? 25.452 -0.097 -10.378 1.00 95.94 335 PHE A O 1
ATOM 2694 N N . HIS A 1 336 ? 23.614 1.058 -9.781 1.00 94.12 336 HIS A N 1
ATOM 2695 C CA . HIS A 1 336 ? 24.325 2.262 -9.314 1.00 94.12 336 HIS A CA 1
ATOM 2696 C C . HIS A 1 336 ? 24.206 2.491 -7.800 1.00 94.12 336 HIS A C 1
ATOM 2698 O O . HIS A 1 336 ? 25.026 3.213 -7.236 1.00 94.12 336 HIS A O 1
ATOM 2704 N N . ASP A 1 337 ? 23.224 1.872 -7.134 1.00 92.88 337 ASP A N 1
ATOM 2705 C CA . ASP A 1 337 ? 23.002 1.963 -5.685 1.00 92.88 337 ASP A CA 1
ATOM 2706 C C . ASP A 1 337 ? 22.826 0.561 -5.047 1.00 92.88 337 ASP A C 1
ATOM 2708 O O . ASP A 1 337 ? 21.701 0.170 -4.700 1.00 92.88 337 ASP A O 1
ATOM 2712 N N . PRO A 1 338 ? 23.910 -0.239 -4.927 1.00 93.12 338 PRO A N 1
ATOM 2713 C CA . PRO A 1 338 ? 23.859 -1.608 -4.405 1.00 93.12 338 PRO A CA 1
ATOM 2714 C C . PRO A 1 338 ? 23.461 -1.674 -2.924 1.00 93.12 338 PRO A C 1
ATOM 2716 O O . PRO A 1 338 ? 23.975 -0.903 -2.112 1.00 93.12 338 PRO A O 1
ATOM 2719 N N . LEU A 1 339 ? 22.619 -2.647 -2.542 1.00 91.50 339 LEU A N 1
ATOM 2720 C CA . LEU A 1 339 ? 22.123 -2.780 -1.160 1.00 91.50 339 LEU A CA 1
ATOM 2721 C C . LEU A 1 339 ? 23.242 -2.964 -0.127 1.00 91.50 339 LEU A C 1
ATOM 2723 O O . LEU A 1 339 ? 23.152 -2.421 0.968 1.00 91.50 339 LEU A O 1
ATOM 2727 N N . ASP A 1 340 ? 24.294 -3.711 -0.462 1.00 90.06 340 ASP A N 1
ATOM 2728 C CA . ASP A 1 340 ? 25.422 -4.005 0.431 1.00 90.06 340 ASP A CA 1
ATOM 2729 C C . ASP A 1 340 ? 26.298 -2.779 0.728 1.00 90.06 340 ASP A C 1
ATOM 2731 O O . ASP A 1 340 ? 27.062 -2.782 1.693 1.00 90.06 340 ASP A O 1
ATOM 2735 N N . LYS A 1 341 ? 26.176 -1.721 -0.081 1.00 90.44 341 LYS A N 1
ATOM 2736 C CA . LYS A 1 341 ? 26.932 -0.472 0.069 1.00 90.44 341 LYS A CA 1
ATOM 2737 C C . LYS A 1 341 ? 26.139 0.646 0.742 1.00 90.44 341 LYS A C 1
ATOM 2739 O O . LYS A 1 341 ? 26.705 1.712 0.986 1.00 90.44 341 LYS A O 1
ATOM 2744 N N . ARG A 1 342 ? 24.854 0.436 1.048 1.00 86.56 342 ARG A N 1
ATOM 2745 C CA . ARG A 1 342 ? 24.015 1.458 1.688 1.00 86.56 342 ARG A CA 1
ATOM 2746 C C . ARG A 1 342 ? 24.329 1.574 3.172 1.00 86.56 342 ARG A C 1
ATOM 2748 O O . ARG A 1 342 ? 24.338 0.587 3.902 1.00 86.56 342 ARG A O 1
ATOM 2755 N N . THR A 1 343 ? 24.554 2.804 3.625 1.00 84.00 343 THR A N 1
ATOM 2756 C CA . THR A 1 343 ? 24.791 3.113 5.042 1.00 84.00 343 THR A CA 1
ATOM 2757 C C . THR A 1 343 ? 23.495 3.275 5.829 1.00 84.00 343 THR A C 1
ATOM 2759 O O . THR A 1 343 ? 23.483 3.052 7.035 1.00 84.00 343 THR A O 1
ATOM 2762 N N . GLU A 1 344 ? 22.405 3.651 5.156 1.00 86.50 344 GLU A N 1
ATOM 2763 C CA . GLU A 1 344 ? 21.091 3.899 5.751 1.00 86.50 344 GLU A CA 1
ATOM 2764 C C . GLU A 1 344 ? 19.983 3.405 4.813 1.00 86.50 344 GLU A C 1
ATOM 2766 O O . GLU A 1 344 ? 20.158 3.378 3.592 1.00 86.50 344 GLU A O 1
ATOM 2771 N N . LYS A 1 345 ? 18.839 3.012 5.389 1.00 87.50 345 LYS A N 1
ATOM 2772 C CA . LYS A 1 345 ? 17.638 2.667 4.615 1.00 87.50 345 LYS A CA 1
ATOM 2773 C C . LYS A 1 345 ? 17.038 3.925 3.997 1.00 87.50 345 LYS A C 1
ATOM 2775 O O . LYS A 1 345 ? 17.071 4.995 4.607 1.00 87.50 345 LYS A O 1
ATOM 2780 N N . ARG A 1 346 ? 16.433 3.785 2.821 1.00 88.38 346 ARG A N 1
ATOM 2781 C CA . ARG A 1 346 ? 15.676 4.864 2.195 1.00 88.38 346 ARG A CA 1
ATOM 2782 C C . ARG A 1 346 ? 14.494 5.257 3.089 1.00 88.38 346 ARG A C 1
ATOM 2784 O O . ARG A 1 346 ? 13.880 4.390 3.723 1.00 88.38 346 ARG A O 1
ATOM 2791 N N . PRO A 1 347 ? 14.192 6.564 3.170 1.00 90.12 347 PRO A N 1
ATOM 2792 C CA . PRO A 1 347 ? 13.104 7.046 3.999 1.00 90.12 347 PRO A CA 1
ATOM 2793 C C . PRO A 1 347 ? 11.782 6.466 3.510 1.00 90.12 347 PRO A C 1
ATOM 2795 O O . PRO A 1 347 ? 11.552 6.303 2.313 1.00 90.12 347 PRO A O 1
ATOM 2798 N N . VAL A 1 348 ? 10.909 6.167 4.464 1.00 89.88 348 VAL A N 1
ATOM 2799 C CA . VAL A 1 348 ? 9.551 5.738 4.161 1.00 89.88 348 VAL A CA 1
ATOM 2800 C C . VAL A 1 348 ? 8.761 6.939 3.616 1.00 89.88 348 VAL A C 1
ATOM 2802 O O . VAL A 1 348 ? 8.815 8.008 4.232 1.00 89.88 348 VAL A O 1
ATOM 2805 N N . PRO A 1 349 ? 8.037 6.781 2.494 1.00 86.19 349 PRO A N 1
ATOM 2806 C CA . PRO A 1 349 ? 7.210 7.826 1.906 1.00 86.19 349 PRO A CA 1
ATOM 2807 C C . PRO A 1 349 ? 6.200 8.445 2.884 1.00 86.19 349 PRO A C 1
ATOM 2809 O O . PRO A 1 349 ? 5.633 7.726 3.719 1.00 86.19 349 PRO A O 1
ATOM 2812 N N . PRO A 1 350 ? 5.938 9.761 2.775 1.00 84.75 350 PRO A N 1
ATOM 2813 C CA . PRO A 1 350 ? 4.898 10.426 3.550 1.00 84.75 350 PRO A CA 1
ATOM 2814 C C . PRO A 1 350 ? 3.489 9.992 3.106 1.00 84.75 350 PRO A C 1
ATOM 2816 O O . PRO A 1 350 ? 3.310 9.198 2.186 1.00 84.75 350 PRO A O 1
ATOM 2819 N N . ILE A 1 351 ? 2.470 10.518 3.788 1.00 82.56 351 ILE A N 1
ATOM 2820 C CA . ILE A 1 351 ? 1.064 10.363 3.395 1.00 82.56 351 ILE A CA 1
ATOM 2821 C C . ILE A 1 351 ? 0.817 11.147 2.102 1.00 82.56 351 ILE A C 1
ATOM 2823 O O . ILE A 1 351 ? 1.034 12.361 2.128 1.00 82.56 351 ILE A O 1
ATOM 2827 N N . PRO A 1 352 ? 0.321 10.514 1.022 1.00 83.25 352 PRO A N 1
ATOM 2828 C CA . PRO A 1 352 ? -0.164 11.241 -0.139 1.00 83.25 352 PRO A CA 1
ATOM 2829 C C . PRO A 1 352 ? -1.333 12.148 0.246 1.00 83.25 352 PRO A C 1
ATOM 2831 O O . PRO A 1 352 ? -2.312 11.723 0.862 1.00 83.25 352 PRO A O 1
ATOM 2834 N N . THR A 1 353 ? -1.234 13.413 -0.126 1.00 85.19 353 THR A N 1
ATOM 2835 C CA . THR A 1 353 ? -2.305 14.399 -0.012 1.00 85.19 353 THR A CA 1
ATOM 2836 C C . THR A 1 353 ? -3.457 14.066 -0.962 1.00 85.19 353 THR A C 1
ATOM 2838 O O . THR A 1 353 ? -3.298 13.367 -1.966 1.00 85.19 353 THR A O 1
ATOM 2841 N N . LYS A 1 354 ? -4.650 14.598 -0.678 1.00 80.44 354 LYS A N 1
ATOM 2842 C CA . LYS A 1 354 ? -5.816 14.421 -1.562 1.00 80.44 354 LYS A CA 1
ATOM 2843 C C . LYS A 1 354 ? -5.562 15.014 -2.945 1.00 80.44 354 LYS A C 1
ATOM 2845 O O . LYS A 1 354 ? -6.016 14.468 -3.945 1.00 80.44 354 LYS A O 1
ATOM 2850 N N . GLU A 1 355 ? -4.825 16.116 -2.989 1.00 84.38 355 GLU A N 1
ATOM 2851 C CA . GLU A 1 355 ? -4.412 16.795 -4.207 1.00 84.38 355 GLU A CA 1
ATOM 2852 C C . GLU A 1 355 ? -3.449 15.930 -5.028 1.00 84.38 355 GLU A C 1
ATOM 2854 O O . GLU A 1 355 ? -3.597 15.855 -6.245 1.00 84.38 355 GLU A O 1
ATOM 2859 N N . GLU A 1 356 ? -2.503 15.238 -4.385 1.00 82.94 356 GLU A N 1
ATOM 2860 C CA . GLU A 1 356 ? -1.614 14.282 -5.058 1.00 82.94 356 GLU A CA 1
ATOM 2861 C C . GLU A 1 356 ? -2.402 13.111 -5.647 1.00 82.94 356 GLU A C 1
ATOM 2863 O O . GLU A 1 356 ? -2.270 12.840 -6.838 1.00 82.94 356 GLU A O 1
ATOM 2868 N N . ILE A 1 357 ? -3.293 12.492 -4.867 1.00 76.88 357 ILE A N 1
ATOM 2869 C CA . ILE A 1 357 ? -4.125 11.375 -5.342 1.00 76.88 357 ILE A CA 1
ATOM 2870 C C . ILE A 1 357 ? -4.999 11.807 -6.529 1.00 76.88 357 ILE A C 1
ATOM 2872 O O . ILE A 1 357 ? -5.066 11.110 -7.542 1.00 76.88 357 ILE A O 1
ATOM 2876 N N . ALA A 1 358 ? -5.633 12.982 -6.451 1.00 77.38 358 ALA A N 1
ATOM 2877 C CA . ALA A 1 358 ? -6.445 13.510 -7.547 1.00 77.38 358 ALA A CA 1
ATOM 2878 C C . ALA A 1 358 ? -5.612 13.741 -8.821 1.00 77.38 358 ALA A C 1
ATOM 2880 O O . ALA A 1 358 ? -6.063 13.428 -9.927 1.00 77.38 358 ALA A O 1
ATOM 2881 N N . ARG A 1 359 ? -4.378 14.239 -8.669 1.00 79.81 359 ARG A N 1
ATOM 2882 C CA . ARG A 1 359 ? -3.449 14.466 -9.783 1.00 79.81 359 ARG A CA 1
ATOM 2883 C C . ARG A 1 359 ? -2.982 13.184 -10.459 1.00 79.81 359 ARG A C 1
ATOM 2885 O O . ARG A 1 359 ? -2.692 13.217 -11.648 1.00 79.81 359 ARG A O 1
ATOM 2892 N N . TRP A 1 360 ? -2.924 12.049 -9.765 1.00 76.38 360 TRP A N 1
ATOM 2893 C CA . TRP A 1 360 ? -2.472 10.793 -10.380 1.00 76.38 360 TRP A CA 1
ATOM 2894 C C . TRP A 1 360 ? -3.322 10.377 -11.586 1.00 76.38 360 TRP A C 1
ATOM 2896 O O . TRP A 1 360 ? -2.790 9.830 -12.555 1.00 76.38 360 TRP A O 1
ATOM 2906 N N . THR A 1 361 ? -4.615 10.704 -11.549 1.00 65.81 361 THR A N 1
ATOM 2907 C CA . THR A 1 361 ? -5.563 10.463 -12.644 1.00 65.81 361 THR A CA 1
ATOM 2908 C C . THR A 1 361 ? -5.295 11.379 -13.838 1.00 65.81 361 THR A C 1
ATOM 2910 O O . THR A 1 361 ? -5.332 10.934 -14.982 1.00 65.81 361 THR A O 1
ATOM 2913 N N . THR A 1 362 ? -4.995 12.659 -13.595 1.00 67.62 362 THR A N 1
ATOM 2914 C CA . THR A 1 362 ? -4.750 13.640 -14.667 1.00 67.62 362 THR A CA 1
ATOM 2915 C C . THR A 1 362 ? -3.367 13.505 -15.278 1.00 67.62 362 THR A C 1
ATOM 2917 O O . THR A 1 362 ? -3.201 13.683 -16.482 1.00 67.62 362 THR A O 1
ATOM 2920 N N . ASP A 1 363 ? -2.378 13.167 -14.454 1.00 68.31 363 ASP A N 1
ATOM 2921 C CA . ASP A 1 363 ? -0.984 13.057 -14.864 1.00 68.31 363 ASP A CA 1
ATOM 2922 C C . ASP A 1 363 ? -0.738 11.741 -15.619 1.00 68.31 363 ASP A C 1
ATOM 2924 O O . ASP A 1 363 ? 0.359 11.551 -16.137 1.00 68.31 363 ASP A O 1
ATOM 2928 N N . GLY A 1 364 ? -1.732 10.840 -15.698 1.00 60.38 364 GLY A N 1
ATOM 2929 C CA . GLY A 1 364 ? -1.651 9.540 -16.374 1.00 60.38 364 GLY A CA 1
ATOM 2930 C C . GLY A 1 364 ? -0.675 8.583 -15.692 1.00 60.38 364 GLY A C 1
ATOM 2931 O O . GLY A 1 364 ? 0.027 7.823 -16.362 1.00 60.38 364 GLY A O 1
ATOM 2932 N N . LEU A 1 365 ? -0.505 8.707 -14.372 1.00 62.50 365 LEU A N 1
ATOM 2933 C CA . LEU A 1 365 ? 0.427 7.876 -13.597 1.00 62.50 365 LEU A CA 1
ATOM 2934 C C . LEU A 1 365 ? -0.085 6.444 -13.435 1.00 62.50 365 LEU A C 1
ATOM 2936 O O . LEU A 1 365 ? 0.706 5.512 -13.299 1.00 62.50 365 LEU A O 1
ATOM 2940 N N . PHE A 1 366 ? -1.402 6.282 -13.518 1.00 59.72 366 PHE A N 1
ATOM 2941 C CA . PHE A 1 366 ? -2.049 5.002 -13.728 1.00 59.72 366 PHE A CA 1
ATOM 2942 C C . PHE A 1 366 ? 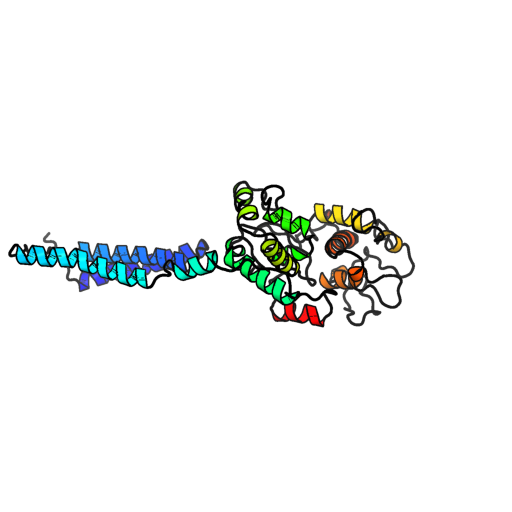-2.753 5.021 -15.071 1.00 59.72 366 PHE A C 1
ATOM 2944 O O . PHE A 1 366 ? -3.431 5.986 -15.421 1.00 59.72 366 PHE A O 1
ATOM 2951 N N . LEU A 1 367 ? -2.538 3.955 -15.832 1.00 45.34 367 LEU A N 1
ATOM 2952 C CA . LEU A 1 367 ? -3.153 3.777 -17.141 1.00 45.34 367 LEU A CA 1
ATOM 2953 C C . LEU A 1 367 ? -4.570 3.196 -17.007 1.00 45.34 367 LEU A C 1
ATOM 2955 O O . LEU A 1 367 ? -5.417 3.464 -17.855 1.00 45.34 367 LEU A O 1
ATOM 2959 N N . ASP A 1 368 ? -4.842 2.503 -15.896 1.00 46.75 368 ASP A N 1
ATOM 2960 C CA . ASP A 1 368 ? -6.193 2.196 -15.429 1.00 46.75 368 ASP A CA 1
ATOM 2961 C C . ASP A 1 368 ? -6.682 3.307 -14.488 1.00 46.75 368 ASP A C 1
ATOM 2963 O O . ASP A 1 368 ? -5.916 3.750 -13.624 1.00 46.75 368 ASP A O 1
ATOM 2967 N N . PRO A 1 369 ? -7.945 3.756 -14.600 1.00 40.44 369 PRO A N 1
ATOM 2968 C CA . PRO A 1 369 ? -8.484 4.768 -13.705 1.00 40.44 369 PRO A CA 1
ATOM 2969 C C . PRO A 1 369 ? -8.477 4.242 -12.264 1.00 40.44 369 PRO A C 1
ATOM 2971 O O . PRO A 1 369 ? -9.213 3.317 -11.923 1.00 40.44 369 PRO A O 1
ATOM 2974 N N . LEU A 1 370 ? -7.640 4.840 -11.412 1.00 42.62 370 LEU A N 1
ATOM 2975 C CA . LEU A 1 370 ? -7.831 4.770 -9.969 1.00 42.62 370 LEU A CA 1
ATOM 2976 C C . LEU A 1 370 ? -9.035 5.643 -9.629 1.00 42.62 370 LEU A C 1
ATOM 2978 O O . LEU A 1 370 ? -8.913 6.864 -9.550 1.00 42.62 370 LEU A O 1
ATOM 2982 N N . LEU A 1 371 ? -10.195 5.022 -9.471 1.00 36.91 371 LEU A N 1
ATOM 2983 C CA . LEU A 1 371 ? -11.396 5.678 -8.968 1.00 36.91 371 LEU A CA 1
ATOM 2984 C C . LEU A 1 371 ? -11.914 4.893 -7.777 1.00 36.91 371 LEU A C 1
ATOM 2986 O O . LEU A 1 371 ? -12.216 3.705 -7.987 1.00 36.91 371 LEU A O 1
#

Secondary structure (DSSP, 8-state):
---PPPPHHHHHHHHHHHHHHHHHHHHHHHHHTT--HHHHHHHHHHHHHHHHHHHHHTSPPPPPPSSHHHHHHHHHHHHHHHHHHHHHHHHHS----HHHHHHHHHSPPPP-TT--HHHHHHHHHHHHHHTTGGGT--BTTBSS-SSS--TTTTTGGGS-HHHHHHHHHSTTTS--TT--STTGGGTS-S-HHHHS-HHHHHHHHHHHHH---SSS--EEEETTEEEEGGG-HHHHHHHHHHHTT--GGGTT--THHHH-TTS---STT---TT-TTPBPPTTSTT----BGGG--HHHHHHHHHS--TTSS---GGGTS-HHHHHHHHHHHHTTTS-GGG-SSPPPPP-PPPHHHHHHHHHTTS-SS---

pLDDT: mean 87.17, std 10.36, range [36.91, 98.12]

Radius of gyration: 30.83 Å; chains: 1; bounding box: 66×45×101 Å

Foldseek 3Di:
DPPPQDDLVRQCVVLVVVLVVVLVVLLVVCVVVVHPPVVNVVSSVVSVVVSVVSSVVSDPDDDDDPDDVSVVVVVCCVVVVVVVVVVVVVVPPDDPDVVVVVCVVPVPADDCVPDDLVRLLVLLVVLCVVVPVLQDEAQLNDGNDQLAYHLQLQLVLLDDLVVLLCCLQPVLPDHFPAQPDPSSSPVRDNCCVVVHDPSNSSSNSSNSNLSYDLQFAHKGHTPPDIAGLLQPPVLLVLLLCQQCQNDPQQNVRHVCVQLNSLRNGPDPPRDRLQFQQGAFDPQDPPGDRGGNVPDGSNSQSCCQQCPGPPDPRHNCVVPHRSSNSSSNSSNSNCNHPNNVPDPDGDDRDHRDDPVNSVVCQVVPSDVDDSD